Protein AF-A0A7V1EJA6-F1 (afdb_monomer_lite)

Radius of gyration: 24.47 Å; chains: 1; bounding box: 42×79×67 Å

pLDDT: mean 79.22, std 17.96, range [33.88, 98.5]

Sequence (230 aa):
LHFAYYRTGNWWGSPAYPDEPYPYDGRQWLDDVWEPQAAEINTLGPVLQNGRVDNAVSDNAYDVRASVYQDPDTGKYYLLTLNETTGSEMPTFTMDLEDPPGEKFISATPLFEGARPAIPIITTQFSDTFSQYEVHVYELMTMLLGDANGDGVVSADDYGSVQGNFGGVGVPGLPGDANGTGQVSADDYASVQANFGNTRGMGMGSVPVPEPTTIGLLGMSLVAIFRKRK

Foldseek 3Di:
DWQAFDDDDDPDTFGHDPLDDDPDDDDDGDPDIPDDDPVRCVVCVQFSVVPFDPPQKDFPDPFKDKTWTARPVPRWIKIKMWGRDPDFDFDKGKIFGDADVQKGFFWWAWPPPPDDDTFGQAPRMGIDTDGHGDMIMTTTDMDGQCPLQRPFALEPCLVVQLVVQAQAAAGFPHRQNNVRNRHSYPVSVVRSVVQHGGGHPDDPDDDPDPPPCVVVVVVVVVVVVVVVVD

Structure (mmCIF, N/CA/C/O backbone):
data_AF-A0A7V1EJA6-F1
#
_entry.id   AF-A0A7V1EJA6-F1
#
loop_
_atom_site.group_PDB
_atom_site.id
_atom_site.type_symbol
_atom_site.label_atom_id
_atom_site.label_alt_id
_atom_site.label_comp_id
_atom_site.label_asym_id
_atom_site.label_entity_id
_atom_site.label_seq_id
_atom_site.pdbx_PDB_ins_code
_atom_site.Cartn_x
_atom_site.Cartn_y
_atom_site.Cartn_z
_atom_site.occupancy
_atom_site.B_iso_or_equiv
_atom_site.auth_seq_id
_atom_site.auth_comp_id
_atom_site.auth_asym_id
_atom_site.auth_atom_id
_atom_site.pdbx_PDB_model_num
ATOM 1 N N . LEU A 1 1 ? -19.688 -7.503 15.110 1.00 44.66 1 LEU A N 1
ATOM 2 C CA . LEU A 1 1 ? -18.435 -6.755 15.307 1.00 44.66 1 LEU A CA 1
ATOM 3 C C . LEU A 1 1 ? -18.866 -5.379 15.782 1.00 44.66 1 LEU A C 1
ATOM 5 O O . LEU A 1 1 ? -19.438 -4.651 14.990 1.00 44.66 1 LEU A O 1
ATOM 9 N N . HIS A 1 2 ? -18.786 -5.124 17.086 1.00 40.09 2 HIS A N 1
ATOM 10 C CA . HIS A 1 2 ? -19.026 -3.795 17.652 1.00 40.09 2 HIS A CA 1
ATOM 11 C C . HIS A 1 2 ? -17.672 -3.334 18.153 1.00 40.09 2 HIS A C 1
ATOM 13 O O . HIS A 1 2 ? -17.033 -4.061 18.916 1.00 40.09 2 HIS A O 1
ATOM 19 N N . PHE A 1 3 ? -17.222 -2.181 17.690 1.00 51.62 3 PHE A N 1
ATOM 20 C CA . PHE A 1 3 ? -15.900 -1.668 17.996 1.00 51.62 3 PHE A CA 1
ATOM 21 C C . PHE A 1 3 ? -16.097 -0.582 19.041 1.00 51.62 3 PHE A C 1
ATOM 23 O O . PHE A 1 3 ? -16.233 0.606 18.770 1.00 51.62 3 PHE A O 1
ATOM 30 N N . ALA A 1 4 ? -16.316 -1.071 20.257 1.00 41.12 4 ALA A N 1
ATOM 31 C CA . ALA A 1 4 ? -16.790 -0.291 21.381 1.00 41.12 4 ALA A CA 1
ATOM 32 C C . ALA A 1 4 ? -15.654 -0.021 22.356 1.00 41.12 4 ALA A C 1
ATOM 34 O O . ALA A 1 4 ? -14.928 -0.933 22.749 1.00 41.12 4 ALA A O 1
ATOM 35 N N . TYR A 1 5 ? -15.581 1.225 22.813 1.00 45.03 5 TYR A N 1
ATOM 36 C CA . TYR A 1 5 ? -14.869 1.599 24.021 1.00 45.03 5 TYR A CA 1
ATOM 37 C C . TYR A 1 5 ? -15.256 0.669 25.177 1.00 45.03 5 TYR A C 1
ATOM 39 O O . TYR A 1 5 ? -16.442 0.461 25.453 1.00 45.03 5 TYR A O 1
ATOM 47 N N . TYR A 1 6 ? -14.257 0.161 25.897 1.00 45.09 6 TYR A N 1
ATOM 48 C CA . TYR A 1 6 ? -14.478 -0.609 27.107 1.00 45.09 6 TYR A CA 1
ATOM 49 C C . TYR A 1 6 ? -13.825 0.003 28.323 1.00 45.09 6 TYR A C 1
ATOM 51 O O . TYR A 1 6 ? -12.621 0.218 28.381 1.00 45.09 6 TYR A O 1
ATOM 59 N N . ARG A 1 7 ? -14.630 0.177 29.371 1.00 44.16 7 ARG A N 1
ATOM 60 C CA . ARG A 1 7 ? -14.130 0.433 30.715 1.00 44.16 7 ARG A CA 1
ATOM 61 C C . ARG A 1 7 ? -14.247 -0.834 31.547 1.00 44.16 7 ARG A C 1
ATOM 63 O O . ARG A 1 7 ? -15.331 -1.122 32.045 1.00 44.16 7 ARG A O 1
ATOM 70 N N . THR A 1 8 ? -13.138 -1.518 31.826 1.00 43.22 8 THR A N 1
ATOM 71 C CA . THR A 1 8 ? -13.083 -2.397 33.004 1.00 43.22 8 THR A CA 1
ATOM 72 C C . THR A 1 8 ? -11.727 -2.355 33.701 1.00 43.22 8 THR A C 1
ATOM 74 O O . THR A 1 8 ? -10.721 -2.770 33.141 1.00 43.22 8 THR A O 1
ATOM 77 N N . GLY A 1 9 ? -11.736 -1.960 34.978 1.00 41.38 9 GLY A N 1
ATOM 78 C CA . GLY A 1 9 ? -10.880 -2.593 35.986 1.00 41.38 9 GLY A CA 1
ATOM 79 C C . GLY A 1 9 ? -9.872 -1.712 36.714 1.00 41.38 9 GLY A C 1
ATOM 80 O O . GLY A 1 9 ? -9.841 -1.722 37.942 1.00 41.38 9 GLY A O 1
ATOM 81 N N . ASN A 1 10 ? -9.049 -0.949 36.012 1.00 41.69 10 ASN A N 1
ATOM 82 C CA . ASN A 1 10 ? -7.970 -0.171 36.618 1.00 41.69 10 ASN A CA 1
ATOM 83 C C . ASN A 1 10 ? -7.739 1.116 35.822 1.00 41.69 10 ASN A C 1
ATOM 85 O O . ASN A 1 10 ? -8.125 1.221 34.669 1.00 41.69 10 ASN A O 1
ATOM 89 N N . TRP A 1 11 ? -7.284 2.150 36.528 1.00 45.91 11 TRP A N 1
ATOM 90 C CA . TRP A 1 11 ? -7.338 3.552 36.117 1.00 45.91 11 TRP A CA 1
ATOM 91 C C . TRP A 1 11 ? -6.879 3.797 34.667 1.00 45.91 11 TRP A C 1
ATOM 93 O O . TRP A 1 11 ? -5.836 3.284 34.282 1.00 45.91 11 TRP A O 1
ATOM 103 N N . TRP A 1 12 ? -7.626 4.669 33.970 1.00 51.34 12 TRP A N 1
ATOM 104 C CA . TRP A 1 12 ? -7.467 5.165 32.586 1.00 51.34 12 TRP A CA 1
ATOM 105 C C . TRP A 1 12 ? -8.147 4.292 31.509 1.00 51.34 12 TRP A C 1
ATOM 107 O O . TRP A 1 12 ? -7.764 3.160 31.264 1.00 51.34 12 TRP A O 1
ATOM 117 N N . GLY A 1 13 ? -9.247 4.804 30.938 1.00 53.56 13 GLY A N 1
ATOM 118 C CA . GLY A 1 13 ? -10.095 4.096 29.976 1.00 53.56 13 GLY A CA 1
ATOM 119 C C . GLY A 1 13 ? -9.599 4.251 28.542 1.00 53.56 13 GLY A C 1
ATOM 120 O O . GLY A 1 13 ? -9.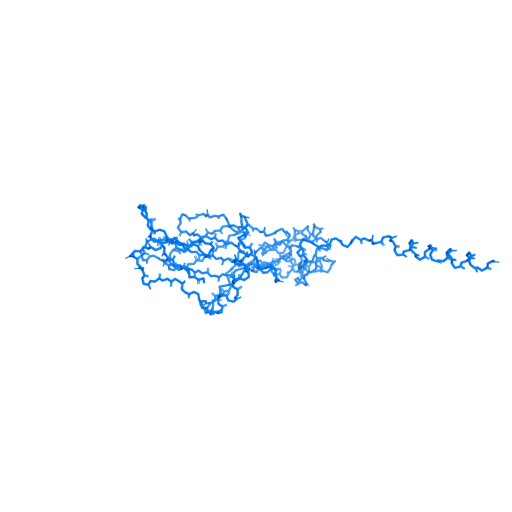792 5.304 27.942 1.00 53.56 13 GLY A O 1
ATOM 121 N N . SER A 1 14 ? -8.986 3.196 28.020 1.00 55.22 14 SER A N 1
ATOM 122 C CA . SER A 1 14 ? -8.552 3.113 26.627 1.00 55.22 14 SER A CA 1
ATOM 123 C C . SER A 1 14 ? -9.665 2.527 25.742 1.00 55.22 14 SER A C 1
ATOM 125 O O . SER A 1 14 ? -10.426 1.673 26.210 1.00 55.22 14 SER A O 1
ATOM 127 N N . PRO A 1 15 ? -9.774 2.955 24.473 1.00 58.19 15 PRO A N 1
ATOM 128 C CA . PRO A 1 15 ? -10.563 2.276 23.441 1.00 58.19 15 PRO A CA 1
ATOM 129 C C . PRO A 1 15 ? -10.238 0.767 23.301 1.00 58.19 15 PRO A C 1
ATOM 131 O O . PRO A 1 15 ? -9.331 0.258 23.958 1.00 58.19 15 PRO A O 1
ATOM 134 N N . ALA A 1 16 ? -10.930 0.025 22.434 1.00 56.84 16 ALA A N 1
ATOM 135 C CA . ALA A 1 16 ? -10.601 -1.374 22.113 1.00 56.84 16 ALA A CA 1
ATOM 136 C C . ALA A 1 16 ? -10.438 -1.564 20.597 1.00 56.84 16 ALA A C 1
ATOM 138 O O . ALA A 1 16 ? -11.080 -0.854 19.820 1.00 56.84 16 ALA A O 1
ATOM 139 N N . TYR A 1 17 ? -9.597 -2.514 20.179 1.00 60.44 17 TYR A N 1
ATOM 140 C CA . TYR A 1 17 ? -9.427 -2.854 18.764 1.00 60.44 17 TYR A CA 1
ATOM 141 C C . TYR A 1 17 ? -10.556 -3.737 18.221 1.00 60.44 17 TYR A C 1
ATOM 143 O O . TYR A 1 17 ? -11.208 -4.470 18.970 1.00 60.44 17 TYR A O 1
ATOM 151 N N . PRO A 1 18 ? -10.724 -3.755 16.887 1.00 57.34 18 PRO A N 1
ATOM 152 C CA . PRO A 1 18 ? -11.623 -4.671 16.211 1.00 57.34 18 PRO A CA 1
ATOM 153 C C . PRO A 1 18 ? -11.496 -6.167 16.481 1.00 57.34 18 PRO A C 1
ATOM 155 O O . PRO A 1 18 ? -12.497 -6.885 16.491 1.00 57.34 18 PRO A O 1
ATOM 158 N N . ASP A 1 19 ? -10.285 -6.643 16.703 1.00 58.97 19 ASP A N 1
ATOM 159 C CA . ASP A 1 19 ? -9.975 -8.045 16.947 1.00 58.97 19 ASP A CA 1
ATOM 160 C C . ASP A 1 19 ? -9.885 -8.393 18.448 1.00 58.97 19 ASP A C 1
ATOM 162 O O . ASP A 1 19 ? -9.673 -9.556 18.800 1.00 58.97 19 ASP A O 1
ATOM 166 N N . GLU A 1 20 ? -10.097 -7.426 19.351 1.00 61.44 20 GLU A N 1
ATOM 167 C CA . GLU A 1 20 ? -10.051 -7.646 20.799 1.00 61.44 20 GLU A CA 1
ATOM 168 C C . GLU A 1 20 ? -11.365 -8.249 21.347 1.00 61.44 20 GLU A C 1
ATOM 170 O O . GLU A 1 20 ? -12.471 -7.834 20.986 1.00 61.44 20 GLU A O 1
ATOM 175 N N . PRO A 1 21 ? -11.285 -9.241 22.254 1.00 52.72 21 PRO A N 1
ATOM 176 C CA . PRO A 1 21 ? -12.466 -9.865 22.838 1.00 52.72 21 PRO A CA 1
ATOM 177 C C . PRO A 1 21 ? -13.232 -8.914 23.772 1.00 52.72 21 PRO A C 1
ATOM 179 O O . PRO A 1 21 ? -12.652 -8.209 24.592 1.00 52.72 21 PRO A O 1
ATOM 182 N N . TYR A 1 22 ? -14.564 -8.982 23.704 1.00 52.19 22 TYR A N 1
ATOM 183 C CA . TYR A 1 22 ? -15.522 -8.252 24.550 1.00 52.19 22 TYR A CA 1
ATOM 184 C C . TYR A 1 22 ? -15.370 -8.685 26.035 1.00 52.19 22 TYR A C 1
ATOM 186 O O . TYR A 1 22 ? -15.636 -9.856 26.329 1.00 52.19 22 TYR A O 1
ATOM 194 N N . PRO A 1 23 ? -14.952 -7.832 26.997 1.00 46.16 23 PRO A N 1
ATOM 195 C CA . PRO A 1 23 ? -14.952 -8.215 28.407 1.00 46.16 23 PRO A CA 1
ATOM 196 C C . PRO A 1 23 ? -16.385 -8.374 28.942 1.00 46.16 23 PRO A C 1
ATOM 198 O O . PRO A 1 23 ? -17.263 -7.552 28.718 1.00 46.16 23 PRO A O 1
ATOM 201 N N . TYR A 1 24 ? -16.624 -9.466 29.666 1.00 45.56 24 TYR A N 1
ATOM 202 C CA . TYR A 1 24 ? -17.934 -9.836 30.207 1.00 45.56 24 TYR A CA 1
ATOM 203 C C . TYR A 1 24 ? -18.593 -8.732 31.074 1.00 45.56 24 TYR A C 1
ATOM 205 O O . TYR A 1 24 ? -17.970 -8.207 31.995 1.00 45.56 24 TYR A O 1
ATOM 213 N N . ASP A 1 25 ? -19.872 -8.454 30.781 1.00 46.03 25 ASP A N 1
ATOM 214 C CA . ASP A 1 25 ? -20.927 -7.752 31.542 1.00 46.03 25 ASP A CA 1
ATOM 215 C C . ASP A 1 25 ? -20.507 -6.788 32.681 1.00 46.03 25 ASP A C 1
ATOM 217 O O . ASP A 1 25 ? -20.326 -7.179 33.838 1.00 46.03 25 ASP A O 1
ATOM 221 N N . GLY A 1 26 ? -20.508 -5.476 32.393 1.00 46.94 26 GLY A N 1
ATOM 222 C CA . GLY A 1 26 ? -20.363 -4.391 33.375 1.00 46.94 26 GLY A CA 1
ATOM 223 C C . GLY A 1 26 ? -21.364 -3.239 33.170 1.00 46.94 26 GLY A C 1
ATOM 224 O O . GLY A 1 26 ? -21.775 -2.938 32.059 1.00 46.94 26 GLY A O 1
ATOM 225 N N . ARG A 1 27 ? -21.783 -2.572 34.259 1.00 40.78 27 ARG A N 1
ATOM 226 C CA . ARG A 1 27 ? -22.895 -1.584 34.303 1.00 40.78 27 ARG A CA 1
ATOM 227 C C . ARG A 1 27 ? -22.575 -0.152 33.816 1.00 40.78 27 ARG A C 1
ATOM 229 O O . ARG A 1 27 ? -23.258 0.780 34.237 1.00 40.78 27 ARG A O 1
ATOM 236 N N . GLN A 1 28 ? -21.565 0.076 32.984 1.00 47.31 28 GLN A N 1
ATOM 237 C CA . GLN A 1 28 ? -21.254 1.429 32.487 1.00 47.31 28 GLN A CA 1
ATOM 238 C C . GLN A 1 28 ? -21.057 1.415 30.975 1.00 47.31 28 GLN A C 1
ATOM 240 O O . GLN A 1 28 ? -19.938 1.337 30.482 1.00 47.31 28 GLN A O 1
ATOM 245 N N . TRP A 1 29 ? -22.185 1.467 30.275 1.00 46.28 29 TRP A N 1
ATOM 246 C CA . TRP A 1 29 ? -22.274 1.681 28.836 1.00 46.28 29 TRP A CA 1
ATOM 247 C C . TRP A 1 29 ? -21.938 3.145 28.528 1.00 46.28 29 TRP A C 1
ATOM 249 O O . TRP A 1 29 ? -22.380 4.035 29.258 1.00 46.28 29 TRP A O 1
ATOM 259 N N . LEU A 1 30 ? -21.139 3.386 27.491 1.00 48.09 30 LEU A N 1
ATOM 260 C CA . LEU A 1 30 ? -20.983 4.705 26.878 1.00 48.09 30 LEU A CA 1
ATOM 261 C C . LEU A 1 30 ? -21.813 4.745 25.596 1.00 48.09 30 LEU A C 1
ATOM 263 O O . LEU A 1 30 ? -21.990 3.712 24.953 1.00 48.09 30 LEU A O 1
ATOM 267 N N . ASP A 1 31 ? -22.319 5.930 25.265 1.00 46.44 31 ASP A N 1
ATOM 268 C CA . ASP A 1 31 ? -23.275 6.131 24.172 1.00 46.44 31 ASP A CA 1
ATOM 269 C C . ASP A 1 31 ? -22.628 6.164 22.772 1.00 46.44 31 ASP A C 1
ATOM 271 O O . ASP A 1 31 ? -23.348 6.010 21.793 1.00 46.44 31 ASP A O 1
ATOM 275 N N . ASP A 1 32 ? -21.299 6.300 22.660 1.00 50.19 32 ASP A N 1
ATOM 276 C CA . ASP A 1 32 ? -20.589 6.327 21.371 1.00 50.19 32 ASP A CA 1
ATOM 277 C C . ASP A 1 32 ? -19.683 5.101 21.209 1.00 50.19 32 ASP A C 1
ATOM 279 O O . ASP A 1 32 ? -18.524 5.058 21.631 1.00 50.19 32 ASP A O 1
ATOM 283 N N . VAL A 1 33 ? -20.262 4.071 20.601 1.00 52.97 33 VAL A N 1
ATOM 284 C CA . VAL A 1 33 ? -19.573 2.904 20.051 1.00 52.97 33 VAL A CA 1
ATOM 285 C C . VAL A 1 33 ? -19.396 3.151 18.558 1.00 52.97 33 VAL A C 1
ATOM 287 O O . VAL A 1 33 ? -20.358 3.541 17.897 1.00 52.97 33 VAL A O 1
ATOM 290 N N . TRP A 1 34 ? -18.207 2.892 17.999 1.00 62.06 34 TRP A N 1
ATOM 291 C CA . TRP A 1 34 ? -18.108 2.792 16.545 1.00 62.06 34 TRP A CA 1
ATOM 292 C C . TRP A 1 34 ? -18.851 1.520 16.119 1.00 62.06 34 TRP A C 1
ATOM 294 O O . TRP A 1 34 ? -18.408 0.386 16.338 1.00 62.06 34 TRP A O 1
ATOM 304 N N . GLU A 1 35 ? -20.055 1.718 15.590 1.00 64.50 35 GLU A N 1
ATOM 305 C CA . GLU A 1 35 ? -20.888 0.665 15.029 1.00 64.50 35 GLU A CA 1
ATOM 306 C C . GLU A 1 35 ? -20.639 0.608 13.523 1.00 64.50 35 GLU A C 1
ATOM 308 O O . GLU A 1 35 ? -21.175 1.441 12.785 1.00 64.50 35 GLU A O 1
ATOM 313 N N . PRO A 1 36 ? -19.823 -0.351 13.050 1.00 67.31 36 PRO A N 1
ATOM 314 C CA . PRO A 1 36 ? -19.506 -0.427 11.643 1.00 67.31 36 PRO A CA 1
ATOM 315 C C . PRO A 1 36 ? -20.784 -0.702 10.848 1.00 67.31 36 PRO A C 1
ATOM 317 O O . PRO A 1 36 ? -21.594 -1.574 11.188 1.00 67.31 36 PRO A O 1
ATOM 320 N N . GLN A 1 37 ? -20.964 0.021 9.753 1.00 76.62 37 GLN A N 1
ATOM 321 C CA . GLN A 1 37 ? -22.039 -0.210 8.809 1.00 76.62 37 GLN A CA 1
ATOM 322 C C . GLN A 1 37 ? -21.928 -1.618 8.219 1.00 76.62 37 GLN A C 1
ATOM 324 O O . GLN A 1 37 ? -20.852 -2.210 8.120 1.00 76.62 37 GLN A O 1
ATOM 329 N N . ALA A 1 38 ? -23.045 -2.156 7.729 1.00 74.50 38 ALA A N 1
ATOM 330 C CA . ALA A 1 38 ? -23.050 -3.474 7.092 1.00 74.50 38 ALA A CA 1
ATOM 331 C C . ALA A 1 38 ? -22.034 -3.581 5.935 1.00 74.50 38 ALA A C 1
ATOM 333 O O . ALA A 1 38 ? -21.447 -4.639 5.732 1.00 74.50 38 ALA A O 1
ATOM 334 N N . ALA A 1 39 ? -21.801 -2.488 5.198 1.00 77.62 39 ALA A N 1
ATOM 335 C CA . ALA A 1 39 ? -20.788 -2.435 4.147 1.00 77.62 39 ALA A CA 1
ATOM 336 C C . A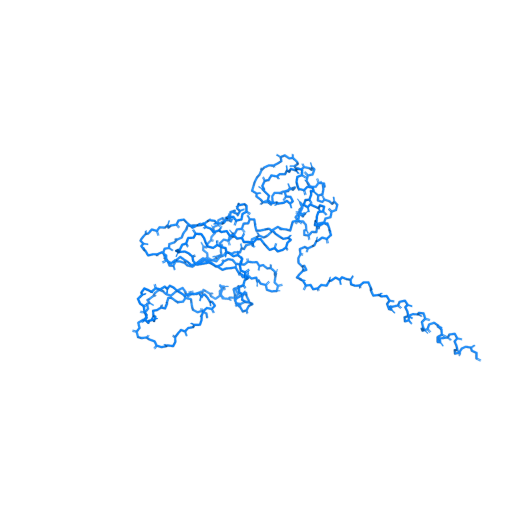LA A 1 39 ? -19.359 -2.588 4.698 1.00 77.62 39 ALA A C 1
ATOM 338 O O . ALA A 1 39 ? -18.566 -3.322 4.119 1.00 77.62 39 ALA A O 1
ATOM 339 N N . GLU A 1 40 ? -19.055 -1.963 5.835 1.00 80.75 40 GLU A N 1
ATOM 340 C CA . GLU A 1 40 ? -17.753 -2.052 6.506 1.00 80.75 40 GLU A CA 1
ATOM 341 C C . GLU A 1 40 ? -17.498 -3.467 7.012 1.00 80.75 40 GLU A C 1
ATOM 343 O O . GLU A 1 40 ? -16.434 -4.029 6.769 1.00 80.75 40 GLU A O 1
ATOM 348 N N . ILE A 1 41 ? -18.507 -4.087 7.632 1.00 78.19 41 ILE A N 1
ATOM 349 C CA . ILE A 1 41 ? -18.430 -5.480 8.089 1.00 78.19 41 ILE A CA 1
ATOM 350 C C . ILE A 1 41 ? -18.196 -6.431 6.913 1.00 78.19 41 ILE A C 1
ATOM 352 O O . ILE A 1 41 ? -17.410 -7.365 7.035 1.00 78.19 41 ILE A O 1
ATOM 356 N N . ASN A 1 42 ? -18.872 -6.217 5.783 1.00 82.12 42 ASN A N 1
ATOM 357 C CA . ASN A 1 42 ? -18.708 -7.078 4.614 1.00 82.12 42 ASN A CA 1
ATOM 358 C C . ASN A 1 42 ? -17.308 -6.954 4.000 1.00 82.12 42 ASN A C 1
ATOM 360 O O . ASN A 1 42 ? -16.749 -7.965 3.589 1.00 82.12 42 ASN A O 1
ATOM 364 N N . THR A 1 43 ? -16.745 -5.743 3.962 1.00 83.62 43 THR A N 1
ATOM 365 C CA . THR A 1 43 ? -15.387 -5.504 3.453 1.00 83.62 43 THR A CA 1
ATOM 366 C C . THR A 1 43 ? -14.317 -6.016 4.417 1.00 83.62 43 THR A C 1
ATOM 368 O O . THR A 1 43 ? -13.378 -6.677 3.996 1.00 83.62 43 THR A O 1
ATOM 371 N N . LEU A 1 44 ? -14.446 -5.736 5.716 1.00 85.38 44 LEU A N 1
ATOM 372 C CA . LEU A 1 44 ? -13.409 -6.043 6.707 1.00 85.38 44 LEU A CA 1
ATOM 373 C C . LEU A 1 44 ? -13.550 -7.430 7.341 1.00 85.38 44 LEU A C 1
ATOM 375 O O . LEU A 1 44 ? -12.610 -7.942 7.941 1.00 85.38 44 LEU A O 1
ATOM 379 N N . GLY A 1 45 ? -14.716 -8.060 7.239 1.00 82.56 45 GLY A N 1
ATOM 380 C CA . GLY A 1 45 ? -14.998 -9.348 7.869 1.00 82.56 45 GLY A CA 1
ATOM 381 C C . GLY A 1 45 ? -13.974 -10.441 7.541 1.00 82.56 45 GLY A C 1
ATOM 382 O O . GLY A 1 45 ? -13.477 -11.064 8.483 1.00 82.56 45 GLY A O 1
ATOM 383 N N . PRO A 1 46 ? -13.628 -10.673 6.259 1.00 82.81 46 PRO A N 1
ATOM 384 C CA . PRO A 1 46 ? -12.607 -11.651 5.884 1.00 82.81 46 PRO A CA 1
ATOM 385 C C . PRO A 1 46 ? -11.228 -11.318 6.463 1.00 82.81 46 PRO A C 1
ATOM 387 O O . PRO A 1 46 ? -10.558 -12.191 7.014 1.00 82.81 46 PRO A O 1
ATOM 390 N N . VAL A 1 47 ? -10.822 -10.046 6.408 1.00 84.44 47 VAL A N 1
ATOM 391 C CA . VAL A 1 47 ? -9.467 -9.637 6.810 1.00 84.44 47 VAL A CA 1
ATOM 392 C C . VAL A 1 47 ? -9.281 -9.686 8.326 1.00 84.44 47 VAL A C 1
ATOM 394 O O . VAL A 1 47 ? -8.243 -10.128 8.808 1.00 84.44 47 VAL A O 1
ATOM 397 N N . LEU A 1 48 ? -10.317 -9.334 9.095 1.00 83.81 48 LEU A N 1
ATOM 398 C CA . LEU A 1 48 ? -10.297 -9.436 10.557 1.00 83.81 48 LEU A CA 1
ATOM 399 C C . LEU A 1 48 ? -10.224 -10.893 11.033 1.00 83.81 48 LEU A C 1
ATOM 401 O O . LEU A 1 48 ? -9.614 -11.171 12.061 1.00 83.81 48 LEU A O 1
ATOM 405 N N . GLN A 1 49 ? -10.818 -11.834 10.292 1.00 83.00 49 GLN A N 1
ATOM 406 C CA . GLN A 1 49 ? -10.712 -13.266 10.601 1.00 83.00 49 GLN A CA 1
ATOM 407 C C . GLN A 1 49 ? -9.319 -13.831 10.307 1.00 83.00 49 GLN A C 1
ATOM 409 O O . GLN A 1 49 ? -8.893 -14.766 10.984 1.00 83.00 49 GLN A O 1
ATOM 414 N N . ASN A 1 50 ? -8.624 -13.275 9.311 1.00 84.44 50 ASN A N 1
ATOM 415 C CA . ASN A 1 50 ? -7.261 -13.666 8.956 1.00 84.44 50 ASN A CA 1
ATOM 416 C C . ASN A 1 50 ? -6.225 -13.180 9.989 1.00 84.44 50 ASN A C 1
ATOM 418 O O . ASN A 1 50 ? -5.166 -13.785 10.145 1.00 84.44 50 ASN A O 1
ATOM 422 N N . GLY A 1 51 ? -6.562 -12.127 10.738 1.00 85.00 51 GLY A N 1
ATOM 423 C CA . GLY A 1 51 ? -5.691 -11.514 11.733 1.00 85.00 51 GLY A CA 1
ATOM 424 C C . GLY A 1 51 ? -4.777 -10.440 11.142 1.00 85.00 51 GLY A C 1
ATOM 425 O O . GLY A 1 51 ? -4.702 -10.235 9.928 1.00 85.00 51 GLY A O 1
ATOM 426 N N . ARG A 1 52 ? -4.106 -9.709 12.034 1.00 89.62 52 ARG A N 1
ATOM 427 C CA . ARG A 1 52 ? -3.205 -8.610 11.670 1.00 89.62 52 ARG A CA 1
ATOM 428 C C . ARG A 1 52 ? -1.896 -9.115 11.061 1.00 89.62 52 ARG A C 1
ATOM 430 O O . ARG A 1 52 ? -1.391 -10.172 11.436 1.00 89.62 52 ARG A O 1
ATOM 437 N N . VAL A 1 53 ? -1.316 -8.316 10.173 1.00 91.12 53 VAL A N 1
ATOM 438 C CA . VAL A 1 53 ? 0.042 -8.512 9.662 1.00 91.12 53 VAL A CA 1
ATOM 439 C C . VAL A 1 53 ? 1.028 -8.082 10.749 1.00 91.12 53 VAL A C 1
ATOM 441 O O . VAL A 1 53 ? 1.036 -6.928 11.183 1.00 91.12 53 VAL A O 1
ATOM 444 N N . ASP A 1 54 ? 1.845 -9.021 11.219 1.00 88.44 54 ASP A N 1
ATOM 445 C CA . ASP A 1 54 ? 2.784 -8.774 12.313 1.00 88.44 54 ASP A CA 1
ATOM 446 C C . ASP A 1 54 ? 3.836 -7.724 11.938 1.00 88.44 54 ASP A C 1
ATOM 448 O O . ASP A 1 54 ? 4.462 -7.803 10.884 1.00 88.44 54 ASP A O 1
ATOM 452 N N . ASN A 1 55 ? 4.068 -6.768 12.844 1.00 86.38 55 ASN A N 1
ATOM 453 C CA . ASN A 1 55 ? 5.043 -5.677 12.699 1.00 86.38 55 ASN A CA 1
ATOM 454 C C . ASN A 1 55 ? 4.848 -4.793 11.452 1.0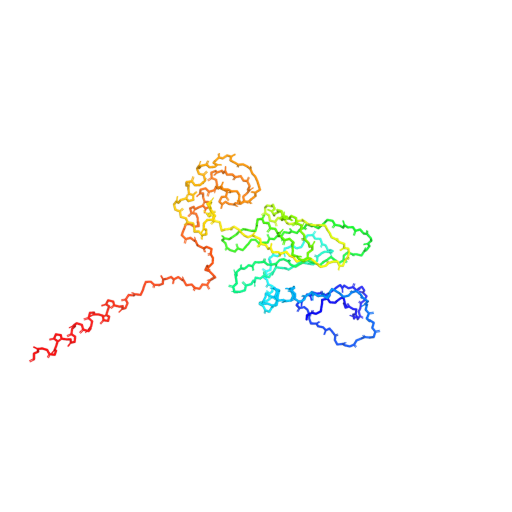0 86.38 55 ASN A C 1
ATOM 456 O O . ASN A 1 55 ? 5.764 -4.072 11.077 1.00 86.38 55 ASN A O 1
ATOM 460 N N . ALA A 1 56 ? 3.665 -4.815 10.833 1.00 89.19 56 ALA A N 1
ATOM 461 C CA . ALA A 1 56 ? 3.372 -4.009 9.647 1.00 89.19 56 ALA A CA 1
ATOM 462 C C . ALA A 1 56 ? 3.230 -2.506 9.933 1.00 89.19 56 ALA A C 1
ATOM 464 O O . ALA A 1 56 ? 3.220 -1.700 9.008 1.00 89.19 56 ALA A O 1
ATOM 465 N N . VAL A 1 57 ? 3.098 -2.129 11.205 1.00 88.56 57 VAL A N 1
ATOM 466 C CA . VAL A 1 57 ? 3.080 -0.734 11.645 1.00 88.56 57 VAL A CA 1
ATOM 467 C C . VAL A 1 57 ? 4.007 -0.595 12.839 1.00 88.56 57 VAL A C 1
ATOM 469 O O . VAL A 1 57 ? 3.867 -1.334 13.818 1.00 88.56 57 VAL A O 1
ATOM 472 N N . SER A 1 58 ? 4.926 0.365 12.784 1.00 82.25 58 SER A N 1
ATOM 473 C CA . SER A 1 58 ? 5.645 0.833 13.965 1.00 82.25 58 SER A CA 1
ATOM 474 C C . SER A 1 58 ? 5.097 2.194 14.370 1.00 82.25 58 SER A C 1
ATOM 476 O O . SER A 1 58 ? 5.200 3.179 13.638 1.00 82.25 58 SER A O 1
ATOM 478 N N . ASP A 1 59 ? 4.462 2.209 15.535 1.00 68.38 59 ASP A N 1
ATOM 479 C CA . ASP A 1 59 ? 3.820 3.381 16.106 1.00 68.38 59 ASP A CA 1
ATOM 480 C C . ASP A 1 59 ? 4.867 4.383 16.623 1.00 68.38 59 ASP A C 1
ATOM 482 O O . ASP A 1 59 ? 5.714 4.043 17.453 1.00 68.38 59 ASP A O 1
ATOM 486 N N . ASN A 1 60 ? 4.807 5.618 16.120 1.00 55.53 60 ASN A N 1
ATOM 487 C CA . ASN A 1 60 ? 5.641 6.735 16.564 1.00 55.53 60 ASN A CA 1
ATOM 488 C C . ASN A 1 60 ? 4.852 7.794 17.373 1.00 55.53 60 ASN A C 1
ATOM 490 O O . ASN A 1 60 ? 5.384 8.878 17.623 1.00 55.53 60 ASN A O 1
ATOM 494 N N . ALA A 1 61 ? 3.637 7.502 17.861 1.00 57.09 61 ALA A N 1
ATOM 495 C CA . ALA A 1 61 ? 2.912 8.368 18.793 1.00 57.09 61 ALA A CA 1
ATOM 496 C C . ALA A 1 61 ? 2.044 7.560 19.776 1.00 57.09 61 ALA A C 1
ATOM 498 O O . ALA A 1 61 ? 1.123 6.880 19.360 1.00 57.09 61 ALA A O 1
ATOM 499 N N . TYR A 1 62 ? 2.252 7.742 21.089 1.00 64.25 62 TYR A N 1
ATOM 500 C CA . TYR A 1 62 ? 1.518 7.093 22.202 1.00 64.25 62 TYR A CA 1
ATOM 501 C C . TYR A 1 62 ? -0.027 7.143 22.142 1.00 64.25 62 TYR A C 1
ATOM 503 O O . TYR A 1 62 ? -0.685 6.556 23.000 1.00 64.25 62 TYR A O 1
ATOM 511 N N . ASP A 1 63 ? -0.586 7.863 21.173 1.00 75.19 63 ASP A N 1
ATOM 512 C CA . ASP A 1 63 ? -1.968 8.304 21.112 1.00 75.19 63 ASP A CA 1
ATOM 513 C C . ASP A 1 63 ? -2.730 7.762 19.884 1.00 75.19 63 ASP A C 1
ATOM 515 O O . ASP A 1 63 ? -3.925 8.035 19.757 1.00 75.19 63 ASP A O 1
ATOM 519 N N . VAL A 1 64 ? -2.092 6.994 18.982 1.00 80.69 64 VAL A N 1
ATOM 520 C CA . VAL A 1 64 ? -2.793 6.252 17.917 1.00 80.69 64 VAL A CA 1
ATOM 521 C C . VAL A 1 64 ? -2.404 4.792 17.888 1.00 80.69 64 VAL A C 1
ATOM 523 O O . VAL A 1 64 ? -1.249 4.409 17.762 1.00 80.69 64 VAL A O 1
ATOM 526 N N . ARG A 1 65 ? -3.437 3.963 17.888 1.00 83.69 65 ARG A N 1
ATOM 527 C CA . ARG A 1 65 ? -3.330 2.529 17.706 1.00 83.69 65 ARG A CA 1
ATOM 528 C C . ARG A 1 65 ? -3.625 2.176 16.256 1.00 83.69 65 ARG A C 1
ATOM 530 O O . ARG A 1 65 ? -4.675 2.533 15.730 1.00 83.69 65 ARG A O 1
ATOM 537 N N . ALA A 1 66 ? -2.693 1.494 15.600 1.00 88.81 66 ALA A N 1
ATOM 538 C CA . ALA A 1 66 ? -2.792 1.139 14.192 1.00 88.81 66 ALA A CA 1
ATOM 539 C C . ALA A 1 66 ? -2.500 -0.346 13.955 1.00 88.81 66 ALA A C 1
ATOM 541 O O . ALA A 1 66 ? -1.705 -0.976 14.655 1.00 88.81 66 ALA A O 1
ATOM 542 N N . SER A 1 67 ? -3.167 -0.932 12.965 1.00 90.69 67 SER A N 1
ATOM 543 C CA . SER A 1 67 ? -2.960 -2.321 12.553 1.00 90.69 67 SER A CA 1
ATOM 544 C C . SER A 1 67 ? -3.236 -2.485 11.068 1.00 90.69 67 SER A C 1
ATOM 546 O O . SER A 1 67 ? -4.212 -1.944 10.550 1.00 90.69 67 SER A O 1
ATOM 548 N N . VAL A 1 68 ? -2.390 -3.259 10.392 1.00 93.50 68 VAL A N 1
ATOM 549 C CA . VAL A 1 68 ? -2.588 -3.629 8.988 1.00 93.50 68 VAL A CA 1
ATOM 550 C C . VAL A 1 68 ? -3.128 -5.048 8.916 1.00 93.50 68 VAL A C 1
ATOM 552 O O . VAL A 1 68 ? -2.685 -5.933 9.644 1.00 93.50 68 VAL A O 1
ATOM 555 N N . TYR A 1 69 ? -4.074 -5.261 8.015 1.00 93.00 69 TYR A N 1
ATOM 556 C CA . TYR A 1 69 ? -4.691 -6.544 7.715 1.00 93.00 69 TYR A CA 1
ATOM 557 C C . TYR A 1 69 ? -4.522 -6.847 6.233 1.00 93.00 69 TYR A C 1
ATOM 559 O O . TYR A 1 69 ? -4.477 -5.928 5.417 1.00 93.00 69 TYR A O 1
ATOM 567 N N . GLN A 1 70 ? -4.466 -8.129 5.883 1.00 92.50 70 GLN A N 1
ATOM 568 C CA . GLN A 1 70 ? -4.467 -8.569 4.493 1.00 92.50 70 GLN A CA 1
ATOM 569 C C . GLN A 1 70 ? -5.701 -9.423 4.218 1.00 92.50 70 GLN A C 1
ATOM 571 O O . GLN A 1 70 ? -5.994 -10.364 4.962 1.00 92.50 70 GLN A O 1
ATOM 576 N N . ASP A 1 71 ? -6.392 -9.105 3.129 1.00 89.38 71 ASP A N 1
ATOM 577 C CA . ASP A 1 71 ? -7.441 -9.940 2.570 1.00 89.38 71 ASP A CA 1
ATOM 578 C C . ASP A 1 71 ? -6.825 -11.181 1.915 1.00 89.38 71 ASP A C 1
ATOM 580 O O . ASP A 1 71 ? -6.074 -11.043 0.943 1.00 89.38 71 ASP A O 1
ATOM 584 N N . PRO A 1 72 ? -7.110 -12.391 2.425 1.00 85.25 72 PRO A N 1
ATOM 585 C CA . PRO A 1 72 ? -6.550 -13.616 1.868 1.00 85.25 72 PRO A CA 1
ATOM 586 C C . PRO A 1 72 ? -7.102 -13.948 0.473 1.00 85.25 72 PRO A C 1
ATOM 588 O O . PRO A 1 72 ? -6.439 -14.665 -0.276 1.00 85.25 72 PRO A O 1
ATOM 591 N N . ASP A 1 73 ? -8.283 -13.440 0.113 1.00 85.62 73 ASP A N 1
ATOM 592 C CA . ASP A 1 73 ? -8.945 -13.730 -1.157 1.00 85.62 73 ASP A CA 1
ATOM 593 C C . ASP A 1 73 ? -8.482 -12.772 -2.258 1.00 85.62 73 ASP A C 1
ATOM 595 O O . ASP A 1 73 ? -8.268 -13.184 -3.401 1.00 85.62 73 ASP A O 1
ATOM 599 N N . THR A 1 74 ? -8.321 -11.487 -1.929 1.00 86.38 74 THR A N 1
ATOM 600 C CA . THR A 1 74 ? -7.960 -10.460 -2.921 1.00 86.38 74 THR A CA 1
ATOM 601 C C . THR A 1 74 ? -6.503 -10.011 -2.853 1.00 86.38 74 THR A C 1
ATOM 603 O O . THR A 1 74 ? -6.056 -9.296 -3.748 1.00 86.38 74 THR A O 1
ATOM 606 N N . GLY A 1 75 ? -5.776 -10.353 -1.787 1.00 86.50 75 GLY A N 1
ATOM 607 C CA . GLY A 1 75 ? -4.419 -9.867 -1.519 1.00 86.50 75 GLY A CA 1
ATOM 608 C C . GLY A 1 75 ? -4.342 -8.384 -1.141 1.00 86.50 75 GLY A C 1
ATOM 609 O O . GLY A 1 75 ? -3.243 -7.841 -1.055 1.00 86.50 75 GLY A O 1
ATOM 610 N N . LYS A 1 76 ? -5.485 -7.716 -0.929 1.00 90.38 76 LYS A N 1
ATOM 611 C CA . LYS A 1 76 ? -5.536 -6.287 -0.586 1.00 90.38 76 LYS A CA 1
ATOM 612 C C . LYS A 1 76 ? -5.115 -6.068 0.856 1.00 90.38 76 LYS A C 1
ATOM 614 O O . LYS A 1 76 ? -5.390 -6.903 1.714 1.00 90.38 76 LYS A O 1
ATOM 619 N N . TYR A 1 77 ? -4.518 -4.915 1.122 1.00 93.69 77 TYR A N 1
ATOM 620 C CA . TYR A 1 77 ? -4.140 -4.512 2.467 1.00 93.69 77 TYR A CA 1
ATOM 621 C C . TYR A 1 77 ? -5.079 -3.429 2.986 1.00 93.69 77 TYR A C 1
ATOM 623 O O . TYR A 1 77 ? -5.469 -2.523 2.249 1.00 93.69 77 TYR A O 1
ATOM 631 N N . TYR A 1 78 ? -5.415 -3.516 4.267 1.00 94.62 78 TYR A N 1
ATOM 632 C CA . TYR A 1 78 ? -6.243 -2.539 4.956 1.00 94.62 78 TYR A CA 1
ATOM 633 C C . TYR A 1 78 ? -5.527 -2.038 6.199 1.00 94.62 78 TYR A C 1
ATOM 635 O O . TYR A 1 78 ? -5.084 -2.842 7.015 1.00 94.62 78 TYR A O 1
ATOM 643 N N . LEU A 1 79 ? -5.435 -0.723 6.356 1.00 94.00 79 LEU A N 1
ATOM 644 C CA . LEU A 1 79 ? -4.950 -0.079 7.571 1.00 94.00 79 LEU A CA 1
ATOM 645 C C . LEU A 1 79 ? -6.153 0.346 8.409 1.00 94.00 79 LEU A C 1
ATOM 647 O O . LEU A 1 79 ? -7.013 1.081 7.932 1.00 94.00 79 LEU A O 1
ATOM 651 N N . LEU A 1 80 ? -6.202 -0.105 9.655 1.00 90.88 80 LEU A N 1
ATOM 652 C CA . LEU A 1 80 ? -7.160 0.348 10.658 1.00 90.88 80 LEU A CA 1
ATOM 653 C C . LEU A 1 80 ? -6.419 1.213 11.668 1.00 90.88 80 LEU A C 1
ATOM 655 O O . LEU A 1 80 ? -5.420 0.766 12.235 1.00 90.88 80 LEU A O 1
ATOM 659 N N . THR A 1 81 ? -6.919 2.420 11.913 1.00 88.69 81 THR A N 1
ATOM 660 C CA . THR A 1 81 ? -6.359 3.338 12.912 1.00 88.69 81 THR A CA 1
ATOM 661 C C . THR A 1 81 ? -7.417 3.752 13.918 1.00 88.69 81 THR A C 1
ATOM 663 O O . THR A 1 81 ? -8.568 3.964 13.551 1.00 88.69 81 THR A O 1
ATOM 666 N N . LEU A 1 82 ? -7.008 3.924 15.168 1.00 84.38 82 LEU A N 1
ATOM 667 C CA . LEU A 1 82 ? -7.838 4.345 16.286 1.00 84.38 82 LEU A CA 1
ATOM 668 C C . LEU A 1 82 ? -7.129 5.466 17.044 1.00 84.38 82 LEU A C 1
ATOM 670 O O . LEU A 1 82 ? -6.042 5.254 17.582 1.00 84.38 82 LEU A O 1
ATOM 674 N N . ASN A 1 83 ? -7.754 6.644 17.093 1.00 81.38 83 ASN A N 1
ATOM 675 C CA . ASN A 1 83 ? -7.252 7.783 17.858 1.00 81.38 83 ASN A CA 1
ATOM 676 C C . ASN A 1 83 ? -7.624 7.636 19.336 1.00 81.38 83 ASN A C 1
ATOM 678 O O . ASN A 1 83 ? -8.794 7.698 19.702 1.00 81.38 83 ASN A O 1
ATOM 682 N N . GLU A 1 84 ? -6.628 7.486 20.199 1.00 76.38 84 GLU A N 1
ATOM 683 C CA . GLU A 1 84 ? -6.801 7.350 21.648 1.00 76.38 84 GLU A CA 1
ATOM 684 C C . GLU A 1 84 ? -6.621 8.665 22.411 1.00 76.38 84 GLU A C 1
ATOM 686 O O . GLU A 1 84 ? -6.743 8.695 23.638 1.00 76.38 84 GLU A O 1
ATOM 691 N N . THR A 1 85 ? -6.344 9.757 21.698 1.00 74.50 85 THR A N 1
ATOM 692 C CA . THR A 1 85 ? -6.067 11.066 22.288 1.00 74.50 85 THR A CA 1
ATOM 693 C C . THR A 1 85 ? -7.251 11.537 23.118 1.00 74.50 85 THR A C 1
ATOM 695 O O . THR A 1 85 ? -8.398 11.507 22.674 1.00 74.50 85 THR A O 1
ATOM 698 N N . THR A 1 86 ? -6.975 12.051 24.318 1.00 68.25 86 THR A N 1
ATOM 699 C CA . THR A 1 86 ? -7.985 12.723 25.135 1.00 68.25 86 THR A CA 1
ATOM 700 C C . THR A 1 86 ? -7.962 14.240 24.936 1.00 68.25 86 THR A C 1
ATOM 702 O O . THR A 1 86 ? -6.977 14.868 25.315 1.00 68.25 86 THR A O 1
ATOM 705 N N . GLY A 1 87 ? -9.042 14.854 24.440 1.00 62.25 87 GLY A N 1
ATOM 706 C CA . GLY A 1 87 ? -9.165 16.313 24.308 1.00 62.25 87 GLY A CA 1
ATOM 707 C C . GLY A 1 87 ? -9.709 16.773 22.949 1.00 62.25 87 GLY A C 1
ATOM 708 O O . GLY A 1 87 ? -9.725 16.027 21.984 1.00 62.25 87 GLY A O 1
ATOM 709 N N . SER A 1 88 ? -10.135 18.039 22.862 1.00 53.94 88 SER A N 1
ATOM 710 C CA . SER A 1 88 ? -10.783 18.639 21.674 1.00 53.94 88 SER A CA 1
ATOM 711 C C . SER A 1 88 ? -9.837 18.907 20.483 1.00 53.94 88 SER A C 1
ATOM 713 O O . SER A 1 88 ? -10.155 19.730 19.621 1.00 53.94 88 SER A O 1
ATOM 715 N N . GLU A 1 89 ? -8.657 18.297 20.449 1.00 64.62 89 GLU A N 1
ATOM 716 C CA . GLU A 1 89 ? -7.687 18.523 19.379 1.00 64.62 89 GLU A CA 1
ATOM 717 C C . GLU A 1 89 ? -7.943 17.553 18.216 1.00 64.62 89 GLU A C 1
ATOM 719 O O . GLU A 1 89 ? -8.402 16.431 18.421 1.00 64.62 89 GLU A O 1
ATOM 724 N N . MET A 1 90 ? -7.658 18.009 16.993 1.00 72.25 90 MET A N 1
ATOM 725 C CA . MET A 1 90 ? -7.570 17.184 15.781 1.00 72.25 90 MET A CA 1
ATOM 726 C C . MET A 1 90 ? -6.080 16.928 15.510 1.00 72.25 90 MET A C 1
ATOM 728 O O . MET A 1 90 ? -5.488 17.640 14.692 1.00 72.25 90 MET A O 1
ATOM 732 N N . PRO A 1 91 ? -5.419 16.035 16.263 1.00 77.12 91 PRO A N 1
ATOM 733 C CA . PRO A 1 91 ? -3.998 15.767 16.086 1.00 77.12 91 PRO A CA 1
ATOM 734 C C . PRO A 1 91 ? -3.713 15.157 14.709 1.00 77.12 91 PRO A C 1
ATOM 736 O O . PRO A 1 91 ? -4.476 14.344 14.186 1.00 77.12 91 PRO A O 1
ATOM 739 N N . THR A 1 92 ? -2.583 15.557 14.129 1.00 85.88 92 THR A N 1
ATOM 740 C CA . THR A 1 92 ? -2.002 14.878 12.972 1.00 85.88 92 THR A CA 1
ATOM 741 C C . THR A 1 92 ? -1.150 13.728 13.477 1.00 85.88 92 THR A C 1
ATOM 743 O O . THR A 1 92 ? -0.223 13.938 14.261 1.00 85.88 92 THR A O 1
ATOM 746 N N . PHE A 1 93 ? -1.450 12.528 13.005 1.00 83.06 93 PHE A N 1
ATOM 747 C CA . PHE A 1 93 ? -0.693 11.331 13.322 1.00 83.06 93 PHE A CA 1
ATOM 748 C C . PHE A 1 93 ? 0.262 11.001 12.204 1.00 83.06 93 PHE A C 1
ATOM 750 O O . PHE A 1 93 ? -0.019 11.257 11.034 1.00 83.06 93 PHE A O 1
ATOM 757 N N . THR A 1 94 ? 1.377 10.398 12.585 1.00 89.19 94 THR A N 1
ATOM 758 C CA . THR A 1 94 ? 2.404 9.958 11.662 1.00 89.19 94 THR A CA 1
ATOM 759 C C . THR A 1 94 ? 2.902 8.602 12.128 1.00 89.19 94 THR A C 1
ATOM 761 O O . THR A 1 94 ? 3.343 8.466 13.267 1.00 89.19 94 THR A O 1
ATOM 764 N N . MET A 1 95 ? 2.822 7.606 11.255 1.00 90.12 95 MET A N 1
ATOM 765 C CA . MET A 1 95 ? 3.253 6.239 11.538 1.00 90.12 95 MET A CA 1
ATOM 766 C C . MET A 1 95 ? 4.078 5.698 10.381 1.00 90.12 95 MET A C 1
ATOM 768 O O . MET A 1 95 ? 3.908 6.129 9.239 1.00 90.12 95 MET A O 1
ATOM 772 N N . ASP A 1 96 ? 4.950 4.747 10.688 1.00 92.00 96 ASP A N 1
ATOM 773 C CA . ASP A 1 96 ? 5.720 4.039 9.677 1.00 92.00 96 ASP A CA 1
ATOM 774 C C . ASP A 1 96 ? 5.040 2.702 9.376 1.00 92.00 96 ASP A C 1
ATOM 776 O O . ASP A 1 96 ? 4.715 1.930 10.284 1.00 92.00 96 ASP A O 1
ATOM 780 N N . LEU A 1 97 ? 4.794 2.464 8.092 1.00 93.69 97 LEU A N 1
ATOM 781 C CA . LEU A 1 97 ? 4.264 1.223 7.552 1.00 93.69 97 LEU A CA 1
ATOM 782 C C . LEU A 1 97 ? 5.426 0.408 6.990 1.00 93.69 97 LEU A C 1
ATOM 784 O O . LEU A 1 97 ? 6.208 0.915 6.185 1.00 93.69 97 LEU A O 1
ATOM 788 N N . GLU A 1 98 ? 5.529 -0.846 7.414 1.00 94.00 98 GLU A N 1
ATOM 789 C CA . GLU A 1 98 ? 6.523 -1.772 6.879 1.00 94.00 98 GLU A CA 1
ATOM 790 C C . GLU A 1 98 ? 6.005 -2.365 5.569 1.00 94.00 98 GLU A C 1
ATOM 792 O O . GLU A 1 98 ? 4.909 -2.929 5.519 1.00 94.00 98 GLU A O 1
ATOM 797 N N . ASP A 1 99 ? 6.800 -2.238 4.512 1.00 91.88 99 ASP A N 1
ATOM 798 C CA . ASP A 1 99 ? 6.429 -2.703 3.182 1.00 91.88 99 ASP A CA 1
ATOM 799 C C . ASP A 1 99 ? 6.263 -4.236 3.128 1.00 91.88 99 ASP A C 1
ATOM 801 O O . ASP A 1 99 ? 7.043 -4.981 3.736 1.00 91.88 99 ASP A O 1
ATOM 805 N N . PRO A 1 100 ? 5.278 -4.757 2.369 1.00 89.94 100 PRO A N 1
ATOM 806 C CA . PRO A 1 100 ? 5.154 -6.191 2.176 1.00 89.94 100 PRO A CA 1
ATOM 807 C C . PRO A 1 100 ? 6.324 -6.743 1.345 1.00 89.94 100 PRO A C 1
ATOM 809 O O . PRO A 1 100 ? 6.896 -6.039 0.514 1.00 89.94 100 PRO A O 1
ATOM 812 N N . PRO A 1 101 ? 6.669 -8.035 1.477 1.00 87.56 101 PRO A N 1
ATOM 813 C CA . PRO A 1 101 ? 7.750 -8.626 0.693 1.00 87.56 101 PRO A CA 1
ATOM 814 C C . PRO A 1 101 ? 7.549 -8.464 -0.821 1.00 87.56 101 PRO A C 1
ATOM 816 O O . PRO A 1 101 ? 6.595 -8.991 -1.387 1.00 87.56 101 PRO A O 1
ATOM 819 N N . GLY A 1 102 ? 8.487 -7.779 -1.480 1.00 89.56 102 GLY A N 1
ATOM 820 C CA . GLY A 1 102 ? 8.467 -7.559 -2.933 1.00 89.56 102 GLY A CA 1
ATOM 821 C C . GLY A 1 102 ? 7.478 -6.489 -3.402 1.00 89.56 102 GLY A C 1
ATOM 822 O O . GLY A 1 102 ? 7.423 -6.196 -4.594 1.00 89.56 102 GLY A O 1
ATOM 823 N N . GLU A 1 103 ? 6.734 -5.876 -2.489 1.00 91.50 103 GLU A N 1
ATOM 824 C CA . GLU A 1 103 ? 5.793 -4.803 -2.771 1.00 91.50 103 GLU A CA 1
ATOM 825 C C . GLU A 1 103 ? 6.166 -3.553 -1.971 1.00 91.50 103 GLU A C 1
ATOM 827 O O . GLU A 1 103 ? 7.013 -3.593 -1.085 1.00 91.50 103 GLU A O 1
ATOM 832 N N . LYS A 1 104 ? 5.551 -2.423 -2.307 1.00 92.25 104 LYS A N 1
ATOM 833 C CA . LYS A 1 104 ? 5.716 -1.166 -1.581 1.00 92.25 104 LYS A CA 1
ATOM 834 C C . LYS A 1 104 ? 4.382 -0.473 -1.401 1.00 92.25 104 LYS A C 1
ATOM 836 O O . LYS A 1 104 ? 3.643 -0.339 -2.378 1.00 92.25 104 LYS A O 1
ATOM 841 N N . PHE A 1 105 ? 4.070 -0.012 -0.197 1.00 93.62 105 PHE A N 1
ATOM 842 C CA . PHE A 1 105 ? 2.904 0.832 0.025 1.00 93.62 105 PHE A CA 1
ATOM 843 C C . PHE A 1 105 ? 3.149 2.228 -0.555 1.00 93.62 105 PHE A C 1
ATOM 845 O O . PHE A 1 105 ? 4.135 2.886 -0.242 1.00 93.62 105 PHE A O 1
ATOM 852 N N . ILE A 1 106 ? 2.237 2.690 -1.412 1.00 92.31 106 ILE A N 1
ATOM 853 C CA . ILE A 1 106 ? 2.388 3.973 -2.122 1.00 92.31 106 ILE A CA 1
ATOM 854 C C . ILE A 1 106 ? 1.294 4.982 -1.775 1.00 92.31 106 ILE A C 1
ATOM 856 O O . ILE A 1 106 ? 1.508 6.192 -1.852 1.00 92.31 106 ILE A O 1
ATOM 860 N N . SER A 1 107 ? 0.113 4.515 -1.369 1.00 93.56 107 SER A N 1
ATOM 861 C CA . SER A 1 107 ? -0.950 5.391 -0.876 1.00 93.56 107 SER A CA 1
ATOM 862 C C . SER A 1 107 ? -1.971 4.637 -0.032 1.00 93.56 107 SER A C 1
ATOM 864 O O . SER A 1 107 ? -2.078 3.414 -0.104 1.00 93.56 107 SER A O 1
ATOM 866 N N . ALA A 1 108 ? -2.738 5.385 0.749 1.00 95.50 108 ALA A N 1
ATOM 867 C CA . ALA A 1 108 ? -3.844 4.909 1.559 1.00 95.50 108 ALA A CA 1
ATOM 868 C C . ALA A 1 108 ? -5.122 5.640 1.130 1.00 95.50 108 ALA A C 1
ATOM 870 O O . ALA A 1 108 ? -5.188 6.869 1.172 1.00 95.50 108 ALA A O 1
ATOM 871 N N . THR A 1 109 ? -6.139 4.903 0.692 1.00 94.94 109 THR A N 1
ATOM 872 C CA . THR A 1 109 ? -7.441 5.470 0.318 1.00 94.94 109 THR A CA 1
ATOM 873 C C . THR A 1 109 ? -8.403 5.324 1.492 1.00 94.94 109 THR A C 1
ATOM 875 O O . THR A 1 109 ? -8.726 4.184 1.829 1.00 94.94 109 THR A O 1
ATOM 878 N N . PRO A 1 110 ? -8.878 6.425 2.107 1.00 93.38 110 PRO A N 1
ATOM 879 C CA . PRO A 1 110 ? -9.871 6.340 3.172 1.00 93.38 110 PRO A CA 1
ATOM 880 C C . PRO A 1 110 ? -11.150 5.684 2.653 1.00 93.38 110 PRO A C 1
ATOM 882 O O . PRO A 1 110 ? -11.668 6.042 1.591 1.00 93.38 110 PRO A O 1
ATOM 885 N N . LEU A 1 111 ? -11.656 4.714 3.400 1.00 89.69 111 LEU A N 1
ATOM 886 C CA . LEU A 1 111 ? -12.913 4.041 3.131 1.00 89.69 111 LEU A CA 1
ATOM 887 C C . LEU A 1 111 ? -13.990 4.601 4.057 1.00 89.69 111 LEU A C 1
ATOM 889 O O . LEU A 1 111 ? -13.714 5.017 5.172 1.00 89.69 111 LEU A O 1
ATOM 893 N N . PHE A 1 112 ? -15.238 4.594 3.587 1.00 84.94 112 PHE A N 1
ATOM 894 C CA . PHE A 1 112 ? -16.439 4.886 4.391 1.00 84.94 112 PHE A CA 1
ATOM 895 C C . PHE A 1 112 ? -16.592 6.326 4.927 1.00 84.94 112 PHE A C 1
ATOM 897 O O . PHE A 1 112 ? -17.676 6.701 5.363 1.00 84.94 112 PHE A O 1
ATOM 904 N N . GLU A 1 113 ? -15.589 7.184 4.758 1.00 79.00 113 GLU A N 1
ATOM 905 C CA . GLU A 1 113 ? -15.579 8.591 5.196 1.00 79.00 113 GLU A CA 1
ATOM 906 C C . GLU A 1 113 ? -15.986 9.588 4.091 1.00 79.00 113 GLU A C 1
ATOM 908 O O . GLU A 1 113 ? -15.636 10.771 4.097 1.00 79.00 113 GLU A O 1
ATOM 913 N N . GLY A 1 114 ? -16.729 9.111 3.091 1.00 78.31 114 GLY A N 1
ATOM 914 C CA . GLY A 1 114 ? -17.042 9.883 1.890 1.00 78.31 114 GLY A CA 1
ATOM 915 C C . GLY A 1 114 ? -15.855 9.997 0.925 1.00 78.31 114 GLY A C 1
ATOM 916 O O . GLY A 1 114 ? -14.862 9.284 1.028 1.00 78.31 114 GLY A O 1
ATOM 917 N N . ALA A 1 115 ? -15.979 10.867 -0.081 1.00 77.38 115 ALA A N 1
ATOM 918 C CA . ALA A 1 115 ? -14.961 11.023 -1.120 1.00 77.38 115 ALA A CA 1
ATOM 919 C C . ALA A 1 115 ? -13.767 11.849 -0.608 1.00 77.38 115 ALA A C 1
ATOM 921 O O . ALA A 1 115 ? -13.665 13.047 -0.884 1.00 77.38 115 ALA A O 1
ATOM 922 N N . ARG A 1 116 ? -12.869 11.208 0.145 1.00 89.50 116 ARG A N 1
ATOM 923 C CA . ARG A 1 116 ? -11.557 11.758 0.506 1.00 89.50 116 ARG A CA 1
ATOM 924 C C . ARG A 1 116 ? -10.512 11.351 -0.547 1.00 89.50 116 ARG A C 1
ATOM 926 O O . ARG A 1 116 ? -10.605 10.255 -1.101 1.00 89.50 116 ARG A O 1
ATOM 933 N N . PRO A 1 117 ? -9.538 12.220 -0.874 1.00 90.31 117 PRO A N 1
ATOM 934 C CA . PRO A 1 117 ? -8.447 11.846 -1.767 1.00 90.31 117 PRO A CA 1
ATOM 935 C C . PRO A 1 117 ? -7.562 10.773 -1.123 1.00 90.31 117 PRO A C 1
ATOM 937 O O . PRO A 1 117 ? -7.446 10.713 0.101 1.00 90.31 117 PRO A O 1
ATOM 940 N N . ALA A 1 118 ? -6.906 9.965 -1.956 1.00 92.50 118 ALA A N 1
ATOM 941 C CA . ALA A 1 118 ? -5.871 9.054 -1.486 1.00 92.50 118 ALA A CA 1
ATOM 942 C C . ALA A 1 118 ? -4.717 9.845 -0.854 1.00 92.50 118 ALA A C 1
ATOM 944 O O . ALA A 1 118 ? -4.267 10.862 -1.392 1.00 92.50 118 ALA A O 1
ATOM 945 N N . ILE A 1 119 ? -4.252 9.364 0.290 1.00 93.94 119 ILE A N 1
ATOM 946 C CA . ILE A 1 119 ? -3.163 9.948 1.061 1.00 93.94 119 ILE A CA 1
ATOM 947 C C . ILE A 1 119 ? -1.866 9.270 0.607 1.00 93.94 119 ILE A C 1
ATOM 949 O O . ILE A 1 119 ? -1.784 8.041 0.661 1.00 93.94 119 ILE A O 1
ATOM 953 N N . PRO A 1 120 ? -0.860 10.017 0.124 1.00 92.44 120 PRO A N 1
ATOM 954 C CA . PRO A 1 120 ? 0.399 9.425 -0.308 1.00 92.44 120 PRO A CA 1
ATOM 955 C C . PRO A 1 120 ? 1.181 8.876 0.887 1.00 92.44 120 PRO A C 1
ATOM 957 O O . PRO A 1 120 ? 1.217 9.495 1.950 1.00 92.44 120 PRO A O 1
ATOM 960 N N . ILE A 1 121 ? 1.845 7.742 0.682 1.00 92.31 121 ILE A N 1
ATOM 961 C CA . ILE A 1 121 ? 2.811 7.187 1.632 1.00 92.31 121 ILE A CA 1
ATOM 962 C C . ILE A 1 121 ? 4.193 7.558 1.109 1.00 92.31 121 ILE A C 1
ATOM 964 O O . ILE A 1 121 ? 4.546 7.241 -0.027 1.00 92.31 121 ILE A O 1
ATOM 968 N N . ILE A 1 122 ? 4.948 8.309 1.908 1.00 87.38 122 ILE A N 1
ATOM 969 C CA . ILE A 1 122 ? 6.243 8.851 1.490 1.00 87.38 122 ILE A CA 1
ATOM 970 C C . ILE A 1 122 ? 7.330 8.079 2.214 1.00 87.38 122 ILE A C 1
ATOM 972 O O . ILE A 1 122 ? 7.409 8.113 3.441 1.00 87.38 122 ILE A O 1
ATOM 976 N N . THR A 1 123 ? 8.191 7.411 1.446 1.00 86.31 123 THR A N 1
ATOM 977 C CA . THR A 1 123 ? 9.145 6.429 1.976 1.00 86.31 123 THR A CA 1
ATOM 978 C C . THR A 1 123 ? 8.381 5.266 2.611 1.00 86.31 123 THR A C 1
ATOM 980 O O . THR A 1 123 ? 7.986 4.367 1.882 1.00 86.31 123 THR A O 1
ATOM 983 N N . THR A 1 124 ? 8.113 5.331 3.912 1.00 89.81 124 THR A N 1
ATOM 984 C CA . THR A 1 124 ? 7.312 4.381 4.706 1.00 89.81 124 THR A CA 1
ATOM 985 C C . THR A 1 124 ? 6.246 5.101 5.529 1.00 89.81 124 THR A C 1
ATOM 987 O O . THR A 1 124 ? 5.464 4.482 6.241 1.00 89.81 124 THR A O 1
ATOM 990 N N . GLN A 1 125 ? 6.230 6.432 5.478 1.00 91.50 125 GLN A N 1
ATOM 991 C CA . GLN A 1 125 ? 5.505 7.247 6.427 1.00 91.50 125 GLN A CA 1
ATOM 992 C C . GLN A 1 125 ? 4.102 7.559 5.906 1.00 91.50 125 GLN A C 1
ATOM 994 O O 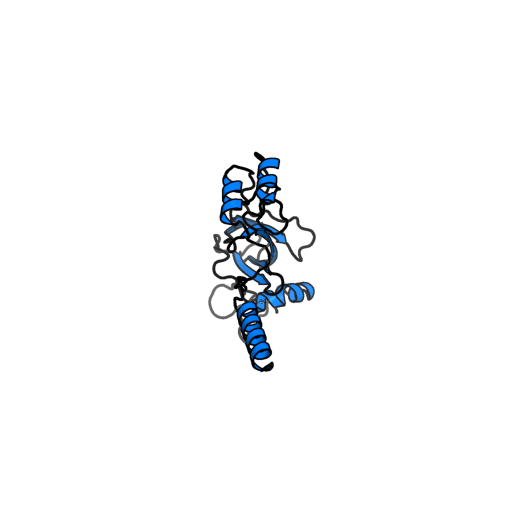. GLN A 1 125 ? 3.933 8.143 4.831 1.00 91.50 125 GLN A O 1
ATOM 999 N N . PHE A 1 126 ? 3.104 7.198 6.703 1.00 92.94 126 PHE A N 1
ATOM 1000 C CA . PHE A 1 126 ? 1.705 7.553 6.517 1.00 92.94 126 PHE A CA 1
ATOM 1001 C C . PHE A 1 126 ? 1.304 8.618 7.540 1.00 92.94 126 PHE A C 1
ATOM 1003 O O . PHE A 1 126 ? 1.677 8.529 8.712 1.00 92.94 126 PHE A O 1
ATOM 1010 N N . SER A 1 127 ? 0.539 9.623 7.107 1.00 92.44 127 SER A N 1
ATOM 1011 C CA . SER A 1 127 ? 0.046 10.677 7.990 1.00 92.44 127 SER A CA 1
ATOM 1012 C C . SER A 1 127 ? -1.385 11.084 7.653 1.00 92.44 127 SER A C 1
ATOM 1014 O O . SER A 1 127 ? -1.689 11.377 6.499 1.00 92.44 127 SER A O 1
ATOM 1016 N N . ASP A 1 128 ? -2.250 11.125 8.668 1.00 92.12 128 ASP A N 1
ATOM 1017 C CA . ASP A 1 128 ? -3.624 11.632 8.566 1.00 92.12 128 ASP A CA 1
ATOM 1018 C C . ASP A 1 128 ? -4.008 12.420 9.831 1.00 92.12 128 ASP A C 1
ATOM 1020 O O . ASP A 1 128 ? -3.290 12.422 10.830 1.00 92.12 128 ASP A O 1
ATOM 1024 N N . THR A 1 129 ? -5.130 13.136 9.780 1.00 88.50 129 THR A N 1
ATOM 1025 C CA . THR A 1 129 ? -5.671 13.952 10.872 1.00 88.50 129 THR A CA 1
ATOM 1026 C C . THR A 1 129 ? -7.140 13.617 11.083 1.00 88.50 129 THR A C 1
ATOM 1028 O O . THR A 1 129 ? -7.940 13.769 10.161 1.00 88.50 129 THR A O 1
ATOM 1031 N N . PHE A 1 130 ? -7.496 13.196 12.294 1.00 82.88 130 PHE A N 1
ATOM 1032 C CA . PHE A 1 130 ? -8.858 12.784 12.635 1.00 82.88 130 PHE A CA 1
ATOM 1033 C C . PHE A 1 130 ? -9.177 13.023 14.112 1.00 82.88 130 PHE A C 1
ATOM 1035 O O . PHE A 1 130 ? -8.272 13.217 14.931 1.00 82.88 130 PHE A O 1
ATOM 1042 N N . SER A 1 131 ? -10.467 13.093 14.439 1.00 82.81 131 SER A N 1
ATOM 1043 C CA . SER A 1 131 ? -10.946 13.501 15.758 1.00 82.81 131 SER A CA 1
ATOM 1044 C C . SER A 1 131 ? -10.603 12.470 16.824 1.00 82.81 131 SER A C 1
ATOM 1046 O O . SER A 1 131 ? -10.338 11.298 16.553 1.00 82.81 131 SER A O 1
ATOM 1048 N N . GLN A 1 132 ? -10.627 12.919 18.076 1.00 76.56 132 GLN A N 1
ATOM 1049 C CA . GLN A 1 132 ? -10.538 12.048 19.240 1.00 76.56 132 GLN A CA 1
ATOM 1050 C C . GLN A 1 132 ? -11.529 10.872 19.130 1.00 76.56 132 GLN A C 1
ATOM 1052 O O . GLN A 1 132 ? -12.711 11.078 18.858 1.00 76.56 132 GLN A O 1
ATOM 1057 N N . TYR A 1 133 ? -11.044 9.657 19.409 1.00 75.44 133 TYR A N 1
ATOM 1058 C CA . TYR A 1 133 ? -11.814 8.405 19.388 1.00 75.44 133 TYR A CA 1
ATOM 1059 C C . TYR A 1 133 ? -12.420 8.013 18.037 1.00 75.44 133 TYR A C 1
ATOM 1061 O O . TYR A 1 133 ? -13.243 7.099 17.989 1.00 75.44 133 TYR A O 1
ATOM 1069 N N . GLU A 1 134 ? -12.000 8.642 16.937 1.00 79.88 134 GLU A N 1
ATOM 1070 C CA . GLU A 1 134 ? -12.377 8.179 15.605 1.00 79.88 134 GLU A CA 1
ATOM 1071 C C . GLU A 1 134 ? -11.570 6.940 15.200 1.00 79.88 134 GLU A C 1
ATOM 1073 O O . GLU A 1 134 ? -10.375 6.802 15.496 1.00 79.88 134 GLU A O 1
ATOM 1078 N N . VAL A 1 135 ? -12.269 6.035 14.512 1.00 82.88 135 VAL A N 1
ATOM 1079 C CA . VAL A 1 135 ? -11.692 4.881 13.828 1.00 82.88 135 VAL A CA 1
ATOM 1080 C C . VAL A 1 135 ? -11.752 5.149 12.340 1.00 82.88 135 VAL A C 1
ATOM 1082 O O . VAL A 1 135 ? -12.832 5.396 11.809 1.00 82.88 135 VAL A O 1
ATOM 1085 N N . HIS A 1 136 ? -10.605 5.066 11.680 1.00 88.06 136 HIS A N 1
ATOM 1086 C CA . HIS A 1 136 ? -10.501 5.192 10.233 1.00 88.06 136 HIS A CA 1
ATOM 1087 C C . HIS A 1 136 ? -10.039 3.873 9.625 1.00 88.06 136 HIS A C 1
ATOM 1089 O O . HIS A 1 136 ? -9.274 3.108 10.226 1.00 88.06 136 HIS A O 1
ATOM 1095 N N . VAL A 1 137 ? -10.508 3.623 8.408 1.00 90.94 137 VAL A N 1
ATOM 1096 C CA . VAL A 1 137 ? -10.178 2.433 7.631 1.00 90.94 137 VAL A CA 1
ATOM 1097 C C . VAL A 1 137 ? -9.647 2.889 6.287 1.00 90.94 137 VAL A C 1
ATOM 1099 O O . VAL A 1 137 ? -10.328 3.614 5.569 1.00 90.94 137 VAL A O 1
ATOM 1102 N N . TYR A 1 138 ? -8.467 2.417 5.908 1.00 94.06 138 TYR A N 1
ATOM 1103 C CA . TYR A 1 138 ? -7.866 2.732 4.619 1.00 94.06 138 TYR A CA 1
ATOM 1104 C C . TYR A 1 138 ? -7.630 1.461 3.819 1.00 94.06 138 TYR A C 1
ATOM 1106 O O . TYR A 1 138 ? -7.131 0.476 4.357 1.00 94.06 138 TYR A O 1
ATOM 1114 N N . GLU A 1 139 ? -7.926 1.495 2.523 1.00 94.94 139 GLU A N 1
ATOM 1115 C CA . GLU A 1 139 ? -7.365 0.535 1.573 1.00 94.94 139 GLU A CA 1
ATOM 1116 C C . GLU A 1 139 ? -5.953 0.996 1.204 1.00 94.94 139 GLU A C 1
ATOM 1118 O O . GLU A 1 139 ? -5.767 2.100 0.682 1.00 94.94 139 GLU A O 1
ATOM 1123 N N . LEU A 1 140 ? -4.953 0.166 1.495 1.00 94.81 140 LEU A N 1
ATOM 1124 C CA . LEU A 1 140 ? -3.567 0.436 1.142 1.00 94.81 140 LEU A CA 1
ATOM 1125 C C . LEU A 1 140 ? -3.306 -0.031 -0.288 1.00 94.81 140 LEU A C 1
ATOM 1127 O O . LEU A 1 140 ? -3.458 -1.207 -0.628 1.00 94.81 140 LEU A O 1
ATOM 1131 N N . MET A 1 141 ? -2.866 0.903 -1.121 1.00 92.12 141 MET A N 1
ATOM 1132 C CA . MET A 1 141 ? -2.414 0.617 -2.470 1.00 92.12 141 MET A CA 1
ATOM 1133 C C . MET A 1 141 ? -0.939 0.251 -2.443 1.00 92.12 141 MET A C 1
ATOM 1135 O O . MET A 1 141 ? -0.104 1.027 -1.971 1.00 92.12 141 MET A O 1
ATOM 1139 N N . THR A 1 142 ? -0.627 -0.914 -3.005 1.00 91.44 142 THR A N 1
ATOM 1140 C CA . THR A 1 142 ? 0.749 -1.365 -3.207 1.00 91.44 142 THR A CA 1
ATOM 1141 C C . THR A 1 142 ? 1.216 -1.170 -4.649 1.00 91.44 142 THR A C 1
ATOM 1143 O O . THR A 1 142 ? 0.412 -1.058 -5.582 1.00 91.44 142 THR A O 1
ATOM 1146 N N . MET A 1 143 ? 2.528 -1.168 -4.831 1.00 91.44 143 MET A N 1
ATOM 1147 C CA . MET A 1 143 ? 3.220 -1.311 -6.106 1.00 91.44 143 MET A CA 1
ATOM 1148 C C . MET A 1 143 ? 4.104 -2.557 -6.036 1.00 91.44 143 MET A C 1
ATOM 1150 O O . MET A 1 143 ? 4.748 -2.778 -5.013 1.00 91.44 143 MET A O 1
ATOM 1154 N N . LEU A 1 144 ? 4.151 -3.361 -7.100 1.00 93.56 144 LEU A N 1
ATOM 1155 C CA . LEU A 1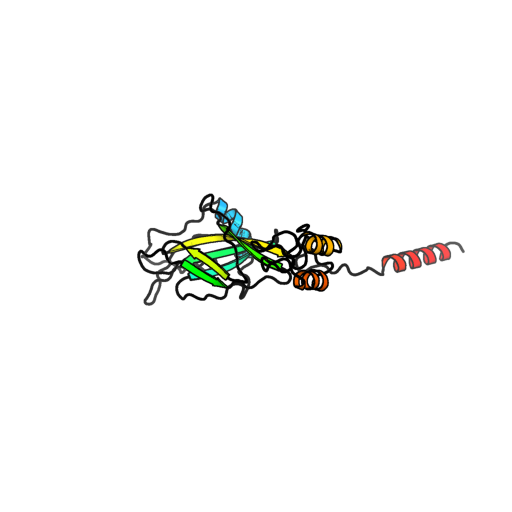 144 ? 5.120 -4.452 -7.204 1.00 93.56 144 LEU A CA 1
ATOM 1156 C C . LEU A 1 144 ? 6.499 -3.850 -7.506 1.00 93.56 144 LEU A C 1
ATOM 1158 O O . LEU A 1 144 ? 6.651 -3.095 -8.464 1.00 93.56 144 LEU A O 1
ATOM 1162 N N . LEU A 1 145 ? 7.509 -4.149 -6.689 1.00 95.12 145 LEU A N 1
ATOM 1163 C CA . LEU A 1 145 ? 8.854 -3.630 -6.931 1.00 95.12 145 LEU A CA 1
ATOM 1164 C C . LEU A 1 145 ? 9.393 -4.178 -8.254 1.00 95.12 145 LEU A C 1
ATOM 1166 O O . LEU A 1 145 ? 9.339 -5.378 -8.509 1.00 95.12 145 LEU A O 1
ATOM 1170 N N . GLY A 1 146 ? 9.922 -3.287 -9.090 1.00 96.44 146 GLY A N 1
ATOM 1171 C CA . GLY A 1 146 ? 10.407 -3.611 -10.430 1.00 96.44 146 GLY A CA 1
ATOM 1172 C C . GLY A 1 146 ? 9.355 -3.510 -11.539 1.00 96.44 146 GLY A C 1
ATOM 1173 O O . GLY A 1 146 ? 9.744 -3.435 -12.698 1.00 96.44 146 GLY A O 1
ATOM 1174 N N . ASP A 1 147 ? 8.063 -3.457 -11.215 1.00 96.50 147 ASP A N 1
ATOM 1175 C CA . ASP A 1 147 ? 6.969 -3.301 -12.186 1.00 96.50 147 ASP A CA 1
ATOM 1176 C C . ASP A 1 147 ? 6.779 -1.813 -12.508 1.00 96.50 147 ASP A C 1
ATOM 1178 O O . ASP A 1 147 ? 5.954 -1.099 -11.936 1.00 96.50 147 ASP A O 1
ATOM 1182 N N . ALA A 1 148 ? 7.649 -1.314 -13.376 1.00 96.81 148 ALA A N 1
ATOM 1183 C CA . ALA A 1 148 ? 7.759 0.092 -13.726 1.00 96.81 148 ALA A CA 1
ATOM 1184 C C . ALA A 1 148 ? 6.652 0.554 -14.683 1.00 96.81 148 ALA A C 1
ATOM 1186 O O . ALA A 1 148 ? 6.463 1.763 -14.869 1.00 96.81 148 ALA A O 1
ATOM 1187 N N . ASN A 1 149 ? 5.980 -0.370 -15.373 1.00 95.12 149 ASN A N 1
ATOM 1188 C CA . ASN A 1 149 ? 4.860 -0.063 -16.261 1.00 95.12 149 ASN A CA 1
ATOM 1189 C C . ASN A 1 149 ? 3.484 -0.292 -15.592 1.00 95.12 149 ASN A C 1
ATOM 1191 O O . ASN A 1 149 ? 2.482 0.218 -16.103 1.00 95.12 149 ASN A O 1
ATOM 1195 N N . GLY A 1 150 ? 3.446 -0.970 -14.440 1.00 92.38 150 GLY A N 1
ATOM 1196 C CA . GLY A 1 150 ? 2.251 -1.217 -13.639 1.00 92.38 150 GLY A CA 1
ATOM 1197 C C . GLY A 1 150 ? 1.327 -2.293 -14.212 1.00 92.38 150 GLY A C 1
ATOM 1198 O O . GLY A 1 150 ? 0.126 -2.268 -13.923 1.00 92.38 150 GLY A O 1
ATOM 1199 N N . ASP A 1 151 ? 1.836 -3.195 -15.055 1.00 92.94 151 ASP A N 1
ATOM 1200 C CA . ASP A 1 151 ? 1.049 -4.264 -15.680 1.00 92.94 151 ASP A CA 1
ATOM 1201 C C . ASP A 1 151 ? 0.913 -5.523 -14.804 1.00 92.94 151 ASP A C 1
ATOM 1203 O O . ASP A 1 151 ? 0.162 -6.447 -15.138 1.00 92.94 151 ASP A O 1
ATOM 1207 N N . GLY A 1 152 ? 1.562 -5.521 -13.639 1.00 91.19 152 GLY A N 1
ATOM 1208 C CA . GLY A 1 152 ? 1.550 -6.603 -12.669 1.00 91.19 152 GLY A CA 1
ATOM 1209 C C . GLY A 1 152 ? 2.630 -7.656 -12.902 1.00 91.19 152 GLY A C 1
ATOM 1210 O O . GLY A 1 152 ? 2.606 -8.671 -12.200 1.00 91.19 152 GLY A O 1
ATOM 1211 N N . VAL A 1 153 ? 3.552 -7.467 -13.850 1.00 94.38 153 VAL A N 1
ATOM 1212 C CA . VAL A 1 153 ? 4.627 -8.413 -14.172 1.00 94.38 153 VAL A CA 1
ATOM 1213 C C . VAL A 1 153 ? 5.950 -7.680 -14.362 1.00 94.38 153 VAL A C 1
ATOM 1215 O O . VAL A 1 153 ? 6.114 -6.901 -15.289 1.00 94.38 153 VAL A O 1
ATOM 1218 N N . VAL A 1 154 ? 6.963 -8.049 -13.578 1.00 97.06 154 VAL A N 1
ATOM 1219 C CA . VAL A 1 154 ? 8.318 -7.527 -13.787 1.00 97.06 154 VAL A CA 1
ATOM 1220 C C . VAL A 1 154 ? 8.962 -8.231 -14.980 1.00 97.06 154 VAL A C 1
ATOM 1222 O O . VAL A 1 154 ? 9.344 -9.404 -14.914 1.00 97.06 154 VAL A O 1
ATOM 1225 N N . SER A 1 155 ? 9.098 -7.517 -16.086 1.00 97.38 155 SER A N 1
ATOM 1226 C CA . SER A 1 155 ? 9.528 -8.017 -17.384 1.00 97.38 155 SER A CA 1
ATOM 1227 C C . SER A 1 155 ? 10.560 -7.101 -18.056 1.00 97.38 155 SER A C 1
ATOM 1229 O O . SER A 1 155 ? 11.114 -6.167 -17.476 1.00 97.38 155 SER A O 1
ATOM 1231 N N . ALA A 1 156 ? 10.896 -7.406 -19.314 1.00 97.81 156 ALA A N 1
ATOM 1232 C CA . ALA A 1 156 ? 11.802 -6.567 -20.094 1.00 97.81 156 ALA A CA 1
ATOM 1233 C C . ALA A 1 156 ? 11.178 -5.205 -20.453 1.00 97.81 156 ALA A C 1
ATOM 1235 O O . ALA A 1 156 ? 11.915 -4.244 -20.680 1.00 97.81 156 ALA A O 1
ATOM 1236 N N . ASP A 1 157 ? 9.846 -5.118 -20.487 1.00 97.75 157 ASP A N 1
ATOM 1237 C CA . ASP A 1 157 ? 9.129 -3.902 -20.874 1.00 97.75 157 ASP A CA 1
ATOM 1238 C C . ASP A 1 157 ? 9.246 -2.806 -19.799 1.00 97.75 157 ASP A C 1
ATOM 1240 O O . ASP A 1 157 ? 9.230 -1.614 -20.124 1.00 97.75 157 ASP A O 1
ATOM 1244 N N . ASP A 1 158 ? 9.506 -3.182 -18.545 1.00 98.38 158 ASP A N 1
ATOM 1245 C CA . ASP A 1 158 ? 9.750 -2.248 -17.442 1.00 98.38 158 ASP A CA 1
ATOM 1246 C C . ASP A 1 158 ? 11.012 -1.417 -17.636 1.00 98.38 158 ASP A C 1
ATOM 1248 O O . ASP A 1 158 ? 11.001 -0.214 -17.381 1.00 98.38 158 ASP A O 1
ATOM 1252 N N . TYR A 1 159 ? 12.081 -2.002 -18.190 1.00 98.44 159 TYR A N 1
ATOM 1253 C CA . TYR A 1 159 ? 13.273 -1.233 -18.569 1.00 98.44 159 TYR A CA 1
ATOM 1254 C C . TYR A 1 159 ? 12.920 -0.127 -19.570 1.00 98.44 159 TYR A C 1
ATOM 1256 O O . TYR A 1 159 ? 13.447 0.983 -19.481 1.00 98.44 159 TYR A O 1
ATOM 1264 N N . GLY A 1 160 ? 12.007 -0.413 -20.504 1.00 97.88 160 GLY A N 1
ATOM 1265 C CA . GLY A 1 160 ? 11.491 0.572 -21.450 1.00 97.88 160 GLY A CA 1
ATOM 1266 C C . GLY A 1 160 ? 10.710 1.690 -20.757 1.00 97.88 160 GLY A C 1
ATOM 1267 O O . GLY A 1 160 ? 10.878 2.857 -21.118 1.00 97.88 160 GLY A O 1
ATOM 1268 N N . SER A 1 161 ? 9.916 1.357 -19.734 1.00 98.00 161 SER A N 1
ATOM 1269 C CA . SER A 1 161 ? 9.185 2.339 -18.921 1.00 98.00 161 SER A CA 1
ATOM 1270 C C . SER A 1 161 ? 10.128 3.251 -18.129 1.00 98.00 161 SER A C 1
ATOM 1272 O O . SER A 1 161 ? 9.997 4.475 -18.205 1.00 98.00 161 SER A O 1
ATOM 1274 N N . VAL A 1 162 ? 11.139 2.690 -17.450 1.00 98.50 162 VAL A N 1
ATOM 1275 C CA . VAL A 1 162 ? 12.172 3.472 -16.742 1.00 98.50 162 VAL A CA 1
ATOM 1276 C C . VAL A 1 162 ? 12.901 4.398 -17.720 1.00 98.50 162 VAL A C 1
ATOM 1278 O O . VAL A 1 162 ? 13.051 5.593 -17.468 1.00 98.50 162 VAL A O 1
ATOM 1281 N N . GLN A 1 163 ? 13.313 3.877 -18.880 1.00 98.38 163 GLN A N 1
ATOM 1282 C CA . GLN A 1 163 ? 14.020 4.662 -19.890 1.00 98.38 163 GLN A CA 1
ATOM 1283 C C . GLN A 1 163 ? 13.165 5.804 -20.448 1.00 98.38 163 GLN A C 1
ATOM 1285 O O . GLN A 1 163 ? 13.665 6.917 -20.625 1.00 98.38 163 GLN A O 1
ATOM 1290 N N . GLY A 1 164 ? 11.891 5.535 -20.737 1.00 98.12 164 GLY A N 1
ATOM 1291 C CA . GLY A 1 164 ? 10.965 6.512 -21.306 1.00 98.12 164 GLY A CA 1
ATOM 1292 C C . GLY A 1 164 ? 10.638 7.670 -20.363 1.00 98.12 164 GLY A C 1
ATOM 1293 O O . GLY A 1 164 ? 10.341 8.766 -20.837 1.00 98.12 164 GLY A O 1
ATOM 1294 N N . ASN A 1 165 ? 10.740 7.445 -19.052 1.00 97.94 165 ASN A N 1
ATOM 1295 C CA . ASN A 1 165 ? 10.374 8.414 -18.018 1.00 97.94 165 ASN A CA 1
ATOM 1296 C C . ASN A 1 165 ? 11.576 8.932 -17.206 1.00 97.94 165 ASN A C 1
ATOM 1298 O O . ASN A 1 165 ? 11.390 9.604 -16.193 1.00 97.94 165 ASN A O 1
ATOM 1302 N N . PHE A 1 166 ? 12.809 8.644 -17.639 1.00 98.19 166 PHE A N 1
ATOM 1303 C CA . PHE A 1 166 ? 14.029 8.947 -16.887 1.00 98.19 166 PHE A CA 1
ATOM 1304 C C . PHE A 1 166 ? 14.150 10.429 -16.498 1.00 98.19 166 PHE A C 1
ATOM 1306 O O . PHE A 1 166 ? 14.021 11.323 -17.336 1.00 98.19 166 PHE A O 1
ATOM 1313 N N . GLY A 1 167 ? 14.447 10.693 -15.222 1.00 97.31 167 GLY A N 1
ATOM 1314 C CA . GLY A 1 167 ? 14.489 12.039 -14.646 1.00 97.31 167 GLY A CA 1
ATOM 1315 C C . GLY A 1 167 ? 13.122 12.594 -14.228 1.00 97.31 167 GLY A C 1
ATOM 1316 O O . GLY A 1 167 ? 13.060 13.723 -13.740 1.00 97.31 167 GLY A O 1
ATOM 1317 N N . GLY A 1 168 ? 12.040 11.829 -14.409 1.00 96.88 168 GLY A N 1
ATOM 1318 C CA . GLY A 1 168 ? 10.712 12.158 -13.901 1.00 96.88 168 GLY A CA 1
ATOM 1319 C C . GLY A 1 168 ? 10.684 12.228 -12.373 1.00 96.88 168 GLY A C 1
ATOM 1320 O O . GLY A 1 168 ? 11.381 11.478 -11.694 1.00 96.88 168 GLY A O 1
ATOM 1321 N N . VAL A 1 169 ? 9.877 13.143 -11.835 1.00 95.25 169 VAL A N 1
ATOM 1322 C CA . VAL A 1 169 ? 9.664 13.317 -10.392 1.00 95.25 169 VAL A CA 1
ATOM 1323 C C . VAL A 1 169 ? 8.170 13.479 -10.137 1.00 95.25 169 VAL A C 1
ATOM 1325 O O . VAL A 1 169 ? 7.497 14.220 -10.857 1.00 95.25 169 VAL A O 1
ATOM 1328 N N . GLY A 1 170 ? 7.654 12.809 -9.114 1.00 89.75 170 GLY A N 1
ATOM 1329 C CA . GLY A 1 170 ? 6.244 12.832 -8.754 1.00 89.75 170 GLY A CA 1
ATOM 1330 C C . GLY A 1 170 ? 5.961 12.105 -7.443 1.00 89.75 170 GLY A C 1
ATOM 1331 O O . GLY A 1 170 ? 6.832 11.953 -6.592 1.00 89.75 170 GLY A O 1
ATOM 1332 N N . VAL A 1 171 ? 4.708 11.690 -7.277 1.00 85.81 171 VAL A N 1
ATOM 1333 C CA . VAL A 1 171 ? 4.288 10.824 -6.168 1.00 85.81 171 VAL A CA 1
ATOM 1334 C C . VAL A 1 171 ? 4.705 9.384 -6.500 1.00 85.81 171 VAL A C 1
ATOM 1336 O O . VAL A 1 171 ? 4.633 9.031 -7.682 1.00 85.81 171 VAL A O 1
ATOM 1339 N N . PRO A 1 172 ? 5.122 8.565 -5.513 1.00 86.56 172 PRO A N 1
ATOM 1340 C CA . PRO A 1 172 ? 5.425 7.154 -5.728 1.00 86.56 172 PRO A CA 1
ATOM 1341 C C . PRO A 1 172 ? 4.386 6.422 -6.584 1.00 86.56 172 PRO A C 1
ATOM 1343 O O . PRO A 1 172 ? 3.180 6.594 -6.392 1.00 86.56 172 PRO A O 1
ATOM 1346 N N . GLY A 1 173 ? 4.869 5.606 -7.524 1.00 83.38 173 GLY A N 1
ATOM 1347 C CA . GLY A 1 173 ? 4.027 4.847 -8.457 1.00 83.38 173 GLY A CA 1
ATOM 1348 C C . GLY A 1 173 ? 3.751 5.548 -9.793 1.00 83.38 173 GLY A C 1
ATOM 1349 O O . GLY A 1 173 ? 2.829 5.159 -10.512 1.00 83.38 173 GLY A O 1
ATOM 1350 N N . LEU A 1 174 ? 4.520 6.586 -10.146 1.00 90.56 174 LEU A N 1
ATOM 1351 C CA . LEU A 1 174 ? 4.498 7.123 -11.509 1.00 90.56 174 LEU A CA 1
ATOM 1352 C C . LEU A 1 174 ? 5.147 6.142 -12.511 1.00 90.56 174 LEU A C 1
ATOM 1354 O O . LEU A 1 174 ? 6.008 5.353 -12.122 1.00 90.56 174 LEU A O 1
ATOM 1358 N N . PRO A 1 175 ? 4.803 6.203 -13.812 1.00 94.00 175 PRO A N 1
ATOM 1359 C CA . PRO A 1 175 ? 5.450 5.366 -14.820 1.00 94.00 175 PRO A CA 1
ATOM 1360 C C . PRO A 1 175 ? 6.977 5.512 -14.792 1.00 94.00 175 PRO A C 1
ATOM 1362 O O . PRO A 1 175 ? 7.499 6.625 -14.863 1.00 94.00 175 PRO A O 1
ATOM 1365 N N . 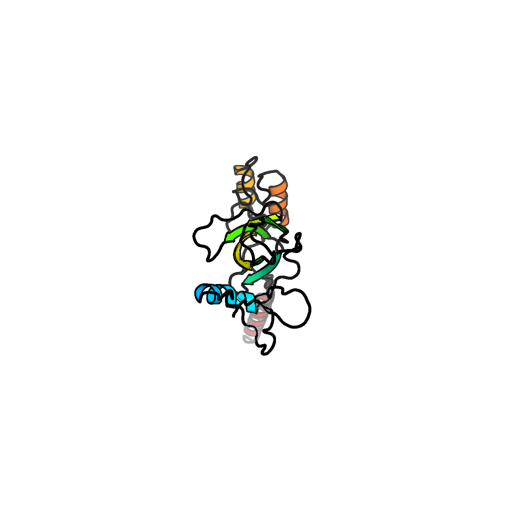GLY A 1 176 ? 7.682 4.386 -14.697 1.00 96.12 176 GLY A N 1
ATOM 1366 C CA . GLY A 1 176 ? 9.142 4.320 -14.624 1.00 96.12 176 GLY A CA 1
ATOM 1367 C C . GLY A 1 176 ? 9.733 4.320 -13.208 1.00 96.12 176 GLY A C 1
ATOM 1368 O O . GLY A 1 176 ? 10.907 3.997 -13.069 1.00 96.12 176 GLY A O 1
ATOM 1369 N N . ASP A 1 177 ? 8.963 4.639 -12.165 1.00 96.00 177 ASP A N 1
ATOM 1370 C CA . ASP A 1 177 ? 9.420 4.652 -10.762 1.00 96.00 177 ASP A CA 1
ATOM 1371 C C . ASP A 1 177 ? 9.318 3.247 -10.148 1.00 96.00 177 ASP A C 1
ATOM 1373 O O . ASP A 1 177 ? 8.450 2.949 -9.331 1.00 96.00 177 ASP A O 1
ATOM 1377 N N . ALA A 1 178 ? 10.194 2.350 -10.596 1.00 96.38 178 ALA A N 1
ATOM 1378 C CA . ALA A 1 178 ? 10.192 0.930 -10.256 1.00 96.38 178 ALA A CA 1
ATOM 1379 C C . ALA A 1 178 ? 10.552 0.633 -8.787 1.00 96.38 178 ALA A C 1
ATOM 1381 O O . ALA A 1 178 ? 10.377 -0.501 -8.326 1.00 96.38 178 ALA A O 1
ATOM 1382 N N . ASN A 1 179 ? 11.105 1.599 -8.051 1.00 94.00 179 ASN A N 1
ATOM 1383 C CA . ASN A 1 179 ? 11.407 1.483 -6.618 1.00 94.00 179 ASN A CA 1
ATOM 1384 C C . ASN A 1 179 ? 10.469 2.317 -5.716 1.00 94.00 179 ASN A C 1
ATOM 1386 O O . ASN A 1 179 ? 10.597 2.291 -4.483 1.00 94.00 179 ASN A O 1
ATOM 1390 N N . GLY A 1 180 ? 9.519 3.040 -6.317 1.00 91.25 180 GLY A N 1
ATOM 1391 C CA . GLY A 1 180 ? 8.496 3.814 -5.623 1.00 91.25 180 GLY A CA 1
ATOM 1392 C C . GLY A 1 180 ? 9.086 4.936 -4.770 1.00 91.25 180 GLY A C 1
ATOM 1393 O O . GLY A 1 180 ? 8.634 5.165 -3.647 1.00 91.25 180 GLY A O 1
ATOM 1394 N N . THR A 1 181 ? 10.164 5.575 -5.219 1.00 91.00 181 THR A N 1
ATOM 1395 C CA . THR A 1 181 ? 10.775 6.720 -4.521 1.00 91.00 181 THR A CA 1
ATOM 1396 C C . THR A 1 181 ? 10.127 8.047 -4.903 1.00 91.00 181 THR A C 1
ATOM 1398 O O . THR A 1 181 ? 10.387 9.063 -4.259 1.00 91.00 181 THR A O 1
ATOM 1401 N N . GLY A 1 182 ? 9.277 8.055 -5.932 1.00 90.94 182 GLY A N 1
ATOM 1402 C CA . GLY A 1 182 ? 8.771 9.272 -6.555 1.00 90.94 182 GLY A CA 1
ATOM 1403 C C . GLY A 1 182 ? 9.778 9.908 -7.516 1.00 90.94 182 GLY A C 1
ATOM 1404 O O . GLY A 1 182 ? 9.552 11.028 -7.977 1.00 90.94 182 GLY A O 1
ATOM 1405 N N . GLN A 1 183 ? 10.885 9.229 -7.836 1.00 94.94 183 GLN A N 1
ATOM 1406 C CA . GLN A 1 183 ? 11.884 9.695 -8.791 1.00 94.94 183 GLN A CA 1
ATOM 1407 C C . GLN A 1 183 ? 12.305 8.567 -9.731 1.00 94.94 183 GLN A C 1
ATOM 1409 O O . GLN A 1 183 ? 12.849 7.565 -9.292 1.00 94.94 183 GLN A O 1
ATOM 1414 N N . VAL A 1 184 ? 12.180 8.800 -11.038 1.00 97.75 184 VAL A N 1
ATOM 1415 C CA . VAL A 1 184 ? 12.703 7.881 -12.055 1.00 97.75 184 VAL A CA 1
ATOM 1416 C C . VAL A 1 184 ? 14.189 8.154 -12.261 1.00 97.75 184 VAL A C 1
ATOM 1418 O O . VAL A 1 184 ? 14.595 9.196 -12.788 1.00 97.75 184 VAL A O 1
ATOM 1421 N N . SER A 1 185 ? 15.012 7.209 -11.844 1.00 97.50 185 SER A N 1
ATOM 1422 C CA . SER A 1 185 ? 16.461 7.299 -11.739 1.00 97.50 185 SER A CA 1
ATOM 1423 C C . SER A 1 185 ? 17.143 6.014 -12.224 1.00 97.50 185 SER A C 1
ATOM 1425 O O . SER A 1 185 ? 16.525 5.105 -12.775 1.00 97.50 185 SER A O 1
ATOM 1427 N N . ALA A 1 186 ? 18.465 5.936 -12.058 1.00 97.56 186 ALA A N 1
ATOM 1428 C CA . ALA A 1 186 ? 19.204 4.719 -12.380 1.00 97.56 186 ALA A CA 1
ATOM 1429 C C . ALA A 1 186 ? 18.911 3.565 -11.402 1.00 97.56 186 ALA A C 1
ATOM 1431 O O . ALA A 1 186 ? 19.066 2.405 -11.784 1.00 97.56 186 ALA A O 1
ATOM 1432 N N . ASP A 1 187 ? 18.471 3.872 -10.178 1.00 97.62 187 ASP A N 1
ATOM 1433 C CA . ASP A 1 187 ? 18.190 2.866 -9.148 1.00 97.62 187 ASP A CA 1
ATOM 1434 C C . ASP A 1 187 ? 16.931 2.048 -9.479 1.00 97.62 187 ASP A C 1
ATOM 1436 O O . ASP A 1 187 ? 16.796 0.903 -9.049 1.00 97.62 187 ASP A O 1
ATOM 1440 N N . ASP A 1 188 ? 16.047 2.580 -10.325 1.00 98.06 188 ASP A N 1
ATOM 1441 C CA . ASP A 1 188 ? 14.864 1.871 -10.809 1.00 98.06 188 ASP A CA 1
ATOM 1442 C C . ASP A 1 188 ? 15.233 0.672 -11.679 1.00 98.06 188 ASP A C 1
ATOM 1444 O O . ASP A 1 188 ? 14.655 -0.400 -11.522 1.00 98.06 188 ASP A O 1
ATOM 1448 N N . TYR A 1 189 ? 16.274 0.779 -12.510 1.00 98.31 189 TYR A N 1
ATOM 1449 C CA . TYR A 1 189 ? 16.771 -0.372 -13.269 1.00 98.31 189 TYR A CA 1
ATOM 1450 C C . TYR A 1 189 ? 17.261 -1.501 -12.360 1.00 98.31 189 TYR A C 1
ATOM 1452 O O . TYR A 1 189 ? 17.064 -2.674 -12.678 1.00 98.31 189 TYR A O 1
ATOM 1460 N N . ALA A 1 190 ? 17.883 -1.162 -11.226 1.00 97.62 190 ALA A N 1
ATOM 1461 C CA . ALA A 1 190 ? 18.294 -2.158 -10.244 1.00 97.62 190 ALA A CA 1
ATOM 1462 C C . ALA A 1 190 ? 17.075 -2.832 -9.595 1.00 97.62 190 ALA A C 1
ATOM 1464 O O . ALA A 1 190 ? 17.110 -4.042 -9.370 1.00 97.62 190 ALA A O 1
ATOM 1465 N N . SER A 1 191 ? 15.987 -2.086 -9.368 1.00 96.69 191 SER A N 1
ATOM 1466 C CA . SER A 1 191 ? 14.714 -2.638 -8.886 1.00 96.69 191 SER A CA 1
ATOM 1467 C C . SER A 1 191 ? 14.093 -3.614 -9.891 1.00 96.69 191 SER A C 1
ATOM 1469 O O . SER A 1 191 ? 13.755 -4.738 -9.514 1.00 96.69 191 SER A O 1
ATOM 1471 N N . VAL A 1 192 ? 14.027 -3.249 -11.181 1.00 97.94 192 VAL A N 1
ATOM 1472 C CA . VAL A 1 192 ? 13.552 -4.149 -12.252 1.00 97.94 192 VAL A CA 1
ATOM 1473 C C . VAL A 1 192 ? 14.410 -5.416 -12.307 1.00 97.94 192 VAL A C 1
ATOM 1475 O O . VAL A 1 192 ? 13.897 -6.531 -12.364 1.00 97.94 192 VAL A O 1
ATOM 1478 N N . GLN A 1 193 ? 15.737 -5.271 -12.253 1.00 97.75 193 GLN A N 1
ATOM 1479 C CA . GLN A 1 193 ? 16.656 -6.405 -12.313 1.00 97.75 193 GLN A CA 1
ATOM 1480 C C . GLN A 1 193 ? 16.512 -7.343 -11.110 1.00 97.75 193 GLN A C 1
ATOM 1482 O O . GLN A 1 193 ? 16.532 -8.562 -11.283 1.00 97.75 193 GLN A O 1
ATOM 1487 N N . ALA A 1 194 ? 16.393 -6.789 -9.903 1.00 96.44 194 ALA A N 1
ATOM 1488 C CA . ALA A 1 194 ? 16.295 -7.563 -8.671 1.00 96.44 194 ALA A CA 1
ATOM 1489 C C . ALA A 1 194 ? 14.992 -8.368 -8.581 1.00 96.44 194 ALA A C 1
ATOM 1491 O O . ALA A 1 194 ? 14.978 -9.432 -7.965 1.00 96.44 194 ALA A O 1
ATOM 1492 N N . ASN A 1 195 ? 13.926 -7.881 -9.218 1.00 95.69 195 ASN A N 1
ATOM 1493 C CA . ASN A 1 195 ? 12.589 -8.463 -9.137 1.00 95.69 195 ASN A CA 1
ATOM 1494 C C . ASN A 1 195 ? 12.135 -9.141 -10.438 1.00 95.69 195 ASN A C 1
ATOM 1496 O O . ASN A 1 195 ? 10.968 -9.501 -10.566 1.00 95.69 195 ASN A O 1
ATOM 1500 N N . PHE A 1 196 ? 13.034 -9.327 -11.408 1.00 96.19 196 PHE A N 1
ATOM 1501 C CA . PHE A 1 196 ? 12.687 -9.836 -12.734 1.00 96.19 196 PHE A CA 1
ATOM 1502 C C . PHE A 1 196 ? 11.953 -11.184 -12.678 1.00 96.19 196 PHE A C 1
ATOM 1504 O O . PHE A 1 196 ? 12.455 -12.159 -12.117 1.00 96.19 196 PHE A O 1
ATOM 1511 N N . GLY A 1 197 ? 10.788 -11.253 -13.322 1.00 94.12 197 GLY A N 1
ATOM 1512 C CA . GLY A 1 197 ? 9.913 -12.423 -13.340 1.00 94.12 197 GLY A CA 1
ATOM 1513 C C . GLY A 1 197 ? 8.911 -12.499 -12.184 1.00 94.12 197 GLY A C 1
ATOM 1514 O O . GLY A 1 197 ? 8.094 -13.420 -12.181 1.00 94.12 197 GLY A O 1
ATOM 1515 N N . ASN A 1 198 ? 8.940 -11.564 -11.228 1.00 93.50 198 ASN A N 1
ATOM 1516 C CA . ASN A 1 198 ? 7.910 -11.471 -10.195 1.00 93.50 198 ASN A CA 1
ATOM 1517 C C . ASN A 1 198 ? 6.576 -11.009 -10.800 1.00 93.50 198 ASN A C 1
ATOM 1519 O O . ASN A 1 198 ? 6.545 -10.238 -11.757 1.00 93.50 198 ASN A O 1
ATOM 1523 N N . THR A 1 199 ? 5.467 -11.465 -10.218 1.00 90.19 199 THR A N 1
ATOM 1524 C CA . THR A 1 199 ? 4.109 -11.108 -10.650 1.00 90.19 199 THR A CA 1
ATOM 1525 C C . THR A 1 199 ? 3.226 -10.769 -9.460 1.00 90.19 199 THR A C 1
ATOM 1527 O O . THR A 1 199 ? 3.272 -11.463 -8.440 1.00 90.19 199 THR A O 1
ATOM 1530 N N . ARG A 1 200 ? 2.363 -9.764 -9.611 1.00 80.25 200 ARG A N 1
ATOM 1531 C CA . ARG A 1 200 ? 1.392 -9.351 -8.596 1.00 80.25 200 ARG A CA 1
ATOM 1532 C C . ARG A 1 200 ? 0.271 -10.390 -8.520 1.00 80.25 200 ARG A C 1
ATOM 1534 O O . ARG A 1 200 ? -0.372 -10.678 -9.526 1.00 80.25 200 ARG A O 1
ATOM 1541 N N . GLY A 1 201 ? 0.029 -10.962 -7.340 1.00 63.25 201 GLY A N 1
ATOM 1542 C CA . GLY A 1 201 ? -1.073 -11.915 -7.136 1.00 63.25 201 GLY A CA 1
ATOM 1543 C C . GLY A 1 201 ? -0.710 -13.404 -7.133 1.00 63.25 201 GLY A C 1
ATOM 1544 O O . GLY A 1 201 ? -1.594 -14.242 -7.290 1.00 63.25 201 GLY A O 1
ATOM 1545 N N . MET A 1 202 ? 0.547 -13.771 -6.876 1.00 42.81 202 MET A N 1
ATOM 1546 C CA . MET A 1 202 ? 0.845 -15.101 -6.336 1.00 42.81 202 MET A CA 1
ATOM 1547 C C . MET A 1 202 ? 1.202 -14.958 -4.864 1.00 42.81 202 MET A C 1
ATOM 1549 O O . MET A 1 202 ? 2.367 -14.797 -4.506 1.00 42.81 202 MET A O 1
ATOM 1553 N N . GLY A 1 203 ? 0.182 -15.054 -4.003 1.00 39.97 203 GLY A N 1
ATOM 1554 C CA . GLY A 1 203 ? 0.406 -15.442 -2.615 1.00 39.97 203 GLY A CA 1
ATOM 1555 C C . GLY A 1 203 ? 1.363 -16.634 -2.590 1.00 39.97 203 GLY A C 1
ATOM 1556 O O . GLY A 1 203 ? 1.284 -17.510 -3.454 1.00 39.97 203 GLY A O 1
ATOM 1557 N N . MET A 1 204 ? 2.314 -16.625 -1.656 1.00 41.00 204 MET A N 1
ATOM 1558 C CA . MET A 1 204 ? 3.290 -17.695 -1.429 1.00 41.00 204 MET A CA 1
ATOM 1559 C C . MET A 1 204 ? 2.666 -19.086 -1.649 1.00 41.00 204 MET A C 1
ATOM 1561 O O . MET A 1 204 ? 1.990 -19.611 -0.768 1.00 41.00 204 MET A O 1
ATOM 1565 N N . GLY A 1 205 ? 2.864 -19.686 -2.831 1.00 40.50 205 GLY A N 1
ATOM 1566 C CA . GLY A 1 205 ? 2.122 -20.906 -3.151 1.00 40.50 205 GLY A CA 1
ATOM 1567 C C . GLY A 1 205 ? 2.068 -21.342 -4.611 1.00 40.50 205 GLY A C 1
ATOM 1568 O O . GLY A 1 205 ? 1.016 -21.776 -5.056 1.00 40.50 205 GLY A O 1
ATOM 1569 N N . SER A 1 206 ? 3.160 -21.259 -5.372 1.00 33.88 206 SER A N 1
ATOM 1570 C CA . SER A 1 206 ? 3.528 -22.280 -6.375 1.00 33.88 206 SER A CA 1
ATOM 1571 C C . SER A 1 206 ? 4.726 -21.803 -7.183 1.00 33.88 206 SER A C 1
ATOM 1573 O O . SER A 1 206 ? 4.601 -21.096 -8.173 1.00 33.88 206 SER A O 1
ATOM 1575 N N . VAL A 1 207 ? 5.922 -22.254 -6.809 1.00 40.38 207 VAL A N 1
ATOM 1576 C CA . VAL A 1 207 ? 6.970 -22.386 -7.825 1.00 40.38 207 VAL A CA 1
ATOM 1577 C C . VAL A 1 207 ? 6.427 -23.417 -8.821 1.00 40.38 207 VAL A C 1
ATOM 1579 O O . VAL A 1 207 ? 6.125 -24.530 -8.375 1.00 40.38 207 VAL A O 1
ATOM 1582 N N . PRO A 1 208 ? 6.249 -23.113 -10.120 1.00 43.31 208 PRO A N 1
ATOM 1583 C CA . PRO A 1 208 ? 5.976 -24.148 -11.103 1.00 43.31 208 PRO A CA 1
ATOM 1584 C C . PRO A 1 208 ? 7.178 -25.094 -11.108 1.00 43.31 208 PRO A C 1
ATOM 1586 O O . PRO A 1 208 ? 8.220 -24.819 -11.698 1.00 43.31 208 PRO A O 1
ATOM 1589 N N . VAL A 1 209 ? 7.052 -26.198 -10.373 1.00 52.88 209 VAL A N 1
ATOM 1590 C CA . VAL A 1 209 ? 7.998 -27.305 -10.420 1.00 52.88 209 VAL A CA 1
ATOM 1591 C C . VAL A 1 209 ? 7.868 -27.894 -11.823 1.00 52.88 209 VAL A C 1
ATOM 1593 O O . VAL A 1 209 ? 6.772 -28.324 -12.186 1.00 52.88 209 VAL A O 1
ATOM 1596 N N . PRO A 1 210 ? 8.938 -27.931 -12.634 1.00 53.41 210 PRO A N 1
ATOM 1597 C CA . PRO A 1 210 ? 8.892 -28.631 -13.906 1.00 53.41 210 PRO A CA 1
ATOM 1598 C C . PRO A 1 210 ? 8.599 -30.101 -13.611 1.00 53.41 210 PRO A C 1
ATOM 1600 O O . PRO A 1 210 ? 9.439 -30.769 -13.013 1.00 53.41 210 PRO A O 1
ATOM 1603 N N . GLU A 1 211 ? 7.421 -30.613 -13.966 1.00 59.69 211 GLU A N 1
ATOM 1604 C CA . GLU A 1 211 ? 7.112 -32.032 -13.778 1.00 59.69 211 GLU A CA 1
ATOM 1605 C C . GLU A 1 211 ? 7.975 -32.874 -14.738 1.00 59.69 211 GLU A C 1
ATOM 1607 O O . GLU A 1 211 ? 7.746 -32.836 -15.950 1.00 59.69 211 GLU A O 1
ATOM 1612 N N . PRO A 1 212 ? 8.941 -33.695 -14.272 1.00 57.75 212 PRO A N 1
ATOM 1613 C CA . PRO A 1 212 ? 9.733 -34.538 -15.169 1.00 57.75 212 PRO A CA 1
ATOM 1614 C C . PRO A 1 212 ? 9.062 -35.897 -15.441 1.00 57.75 212 PRO A C 1
ATOM 1616 O O . PRO A 1 212 ? 9.695 -36.816 -15.960 1.00 57.75 212 PRO A O 1
ATOM 1619 N N . THR A 1 213 ? 7.799 -36.093 -15.064 1.00 68.50 213 THR A N 1
ATOM 1620 C CA . THR A 1 213 ? 7.183 -37.428 -14.985 1.00 68.50 213 THR A CA 1
ATOM 1621 C C . THR A 1 213 ? 6.306 -37.789 -16.179 1.00 68.50 213 THR A C 1
ATOM 1623 O O . THR A 1 213 ? 6.157 -38.978 -16.471 1.00 68.50 213 THR A O 1
ATOM 1626 N N . THR A 1 214 ? 5.794 -36.820 -16.943 1.00 69.31 214 THR A N 1
ATOM 1627 C CA . THR A 1 214 ? 4.968 -37.094 -18.134 1.00 69.31 214 THR A CA 1
ATOM 1628 C C . THR A 1 214 ? 5.777 -37.764 -19.247 1.00 69.31 214 THR A C 1
ATOM 1630 O O . THR A 1 214 ? 5.299 -38.719 -19.861 1.00 69.31 214 THR A O 1
ATOM 1633 N N . ILE A 1 215 ? 7.039 -37.362 -19.453 1.00 68.25 215 ILE A N 1
ATOM 1634 C CA . ILE A 1 215 ? 7.944 -38.023 -20.414 1.00 68.25 215 ILE A CA 1
ATOM 1635 C C . ILE A 1 215 ? 8.299 -39.441 -19.938 1.00 68.25 215 ILE A C 1
ATOM 1637 O O . ILE A 1 215 ? 8.327 -40.375 -20.741 1.00 68.25 215 ILE A O 1
ATOM 1641 N N . GLY A 1 216 ? 8.508 -39.633 -18.631 1.00 70.56 216 GLY A N 1
ATOM 1642 C CA . GLY A 1 216 ? 8.792 -40.949 -18.049 1.00 70.56 216 GLY A CA 1
ATOM 1643 C C . GLY A 1 216 ? 7.630 -41.937 -18.209 1.00 70.56 216 GLY A C 1
ATOM 1644 O O . GLY A 1 216 ? 7.834 -43.077 -18.635 1.00 70.56 216 GLY A O 1
ATOM 1645 N N . LEU A 1 217 ? 6.397 -41.498 -17.939 1.00 75.06 217 LEU A N 1
ATOM 1646 C CA . LEU A 1 217 ? 5.190 -42.314 -18.112 1.00 75.06 217 LEU A CA 1
ATOM 1647 C C . LEU A 1 217 ? 4.883 -42.598 -19.589 1.00 75.06 217 LEU A C 1
ATOM 1649 O O . LEU A 1 217 ? 4.493 -43.724 -19.917 1.00 75.06 217 LEU A O 1
ATOM 1653 N N . LEU A 1 218 ? 5.120 -41.638 -20.491 1.00 77.25 218 LEU A N 1
ATOM 1654 C CA . LEU A 1 218 ? 4.991 -41.844 -21.937 1.00 77.25 218 LEU A CA 1
ATOM 1655 C C . LEU A 1 218 ? 6.029 -42.853 -22.460 1.00 77.25 218 LEU A C 1
ATOM 1657 O O . LEU A 1 218 ? 5.700 -43.752 -23.234 1.00 77.25 218 LEU A O 1
ATOM 1661 N N . GLY A 1 219 ? 7.273 -42.774 -21.980 1.00 77.69 219 GLY A N 1
ATOM 1662 C CA . GLY A 1 219 ? 8.326 -43.734 -22.315 1.00 77.69 219 GLY A CA 1
ATOM 1663 C C . GLY A 1 219 ? 7.996 -45.160 -21.861 1.00 77.69 219 GLY A C 1
ATOM 1664 O O . GLY A 1 219 ? 8.121 -46.108 -22.640 1.00 77.69 219 GLY A O 1
ATOM 1665 N N . MET A 1 220 ? 7.509 -45.332 -20.628 1.00 78.12 220 MET A N 1
ATOM 1666 C CA . MET A 1 220 ? 7.138 -46.656 -20.108 1.00 78.12 220 MET A CA 1
ATOM 1667 C C . MET A 1 220 ? 5.920 -47.261 -20.817 1.00 78.12 220 MET A C 1
ATOM 1669 O O . MET A 1 220 ? 5.896 -48.468 -21.079 1.00 78.12 220 MET A O 1
ATOM 1673 N N . SER A 1 221 ? 4.928 -46.444 -21.177 1.00 78.06 221 SER A N 1
ATOM 1674 C CA . SER A 1 221 ? 3.751 -46.923 -21.911 1.00 78.06 221 SER A CA 1
ATOM 1675 C C . SER A 1 221 ? 4.095 -47.344 -23.345 1.00 78.06 221 SER A C 1
ATOM 1677 O O . SER A 1 221 ? 3.603 -48.378 -23.804 1.00 78.06 221 SER A O 1
ATOM 1679 N N . LEU A 1 222 ? 5.030 -46.665 -24.017 1.00 79.69 222 LEU A N 1
ATOM 1680 C CA . LEU A 1 222 ? 5.547 -47.111 -25.317 1.00 79.69 222 LEU A CA 1
ATOM 1681 C C . LEU A 1 222 ? 6.268 -48.466 -25.219 1.00 79.69 222 LEU A C 1
ATOM 1683 O O . LEU A 1 222 ? 5.984 -49.369 -26.008 1.00 79.69 222 LEU A O 1
ATOM 1687 N N . VAL A 1 223 ? 7.134 -48.666 -24.218 1.00 81.06 223 VAL A N 1
ATOM 1688 C CA . VAL A 1 223 ? 7.828 -49.954 -24.008 1.00 81.06 223 VAL A CA 1
ATOM 1689 C C . VAL A 1 223 ? 6.838 -51.096 -23.746 1.00 81.06 223 VAL A C 1
ATOM 1691 O O . VAL A 1 223 ? 7.007 -52.193 -24.285 1.00 81.06 223 VAL A O 1
ATOM 1694 N N . ALA A 1 224 ? 5.775 -50.852 -22.973 1.00 78.94 224 ALA A N 1
ATOM 1695 C CA . ALA A 1 224 ? 4.731 -51.844 -22.713 1.00 78.94 224 ALA A CA 1
ATOM 1696 C C . ALA A 1 224 ? 3.953 -52.236 -23.986 1.00 78.94 224 ALA A C 1
ATOM 1698 O O . ALA A 1 224 ? 3.659 -53.416 -24.190 1.00 78.94 224 ALA A O 1
ATOM 1699 N N . ILE A 1 225 ? 3.675 -51.277 -24.878 1.00 82.06 225 ILE A N 1
ATOM 1700 C CA . ILE A 1 225 ? 2.999 -51.529 -26.162 1.00 82.06 225 ILE A CA 1
ATOM 1701 C C . ILE A 1 225 ? 3.886 -52.356 -27.101 1.00 82.06 225 ILE A C 1
ATOM 1703 O O . ILE A 1 225 ? 3.405 -53.302 -27.728 1.00 82.06 225 ILE A O 1
ATOM 1707 N N . PHE A 1 226 ? 5.188 -52.062 -27.168 1.00 76.06 226 PHE A N 1
ATOM 1708 C CA . PHE A 1 226 ? 6.118 -52.830 -28.002 1.00 76.06 226 PHE A CA 1
ATOM 1709 C C . PHE A 1 226 ? 6.358 -54.255 -27.483 1.00 76.06 226 PHE A C 1
ATOM 1711 O O . PHE A 1 226 ? 6.576 -55.165 -28.282 1.00 76.06 226 PHE A O 1
ATOM 1718 N N . ARG A 1 227 ? 6.249 -54.492 -26.170 1.00 74.81 227 ARG A N 1
ATOM 1719 C CA . ARG A 1 227 ? 6.377 -55.835 -25.577 1.00 74.81 227 ARG A CA 1
ATOM 1720 C C . ARG A 1 227 ? 5.186 -56.754 -25.858 1.00 74.81 227 ARG A C 1
ATOM 1722 O O . ARG A 1 227 ? 5.365 -57.964 -25.868 1.00 74.81 227 ARG A O 1
ATOM 1729 N N . LYS A 1 228 ? 3.998 -56.195 -26.110 1.00 67.56 228 LYS A N 1
ATOM 1730 C CA . LYS A 1 228 ? 2.765 -56.951 -26.400 1.00 67.56 228 LYS A CA 1
ATOM 1731 C C . LYS A 1 228 ? 2.619 -57.358 -27.877 1.00 67.56 228 LYS A C 1
ATOM 1733 O O . LYS A 1 228 ? 1.628 -57.985 -28.234 1.00 67.56 228 LYS A O 1
ATOM 1738 N N . ARG A 1 229 ? 3.565 -56.951 -28.735 1.00 58.56 229 ARG A N 1
ATOM 1739 C CA . ARG A 1 229 ? 3.573 -57.190 -30.192 1.00 58.56 229 ARG A CA 1
ATOM 1740 C C . ARG A 1 229 ? 4.549 -58.293 -30.645 1.00 58.56 229 ARG A C 1
ATOM 1742 O O . ARG A 1 229 ? 4.843 -58.381 -31.834 1.00 58.56 229 ARG A O 1
ATOM 1749 N N . LYS A 1 230 ? 5.039 -59.120 -29.723 1.00 48.84 230 LYS A N 1
ATOM 1750 C CA . LYS A 1 230 ? 5.697 -60.405 -30.011 1.00 48.84 230 LYS A CA 1
ATOM 1751 C C . LYS A 1 230 ? 4.838 -61.528 -29.457 1.00 48.84 230 LYS A C 1
ATOM 1753 O O . LYS A 1 230 ? 4.840 -62.597 -30.095 1.00 48.84 230 LYS A O 1
#

Secondary structure (DSSP, 8-state):
--B-----SSSS-----TTS------S---S--B---HHHHHHHHHHHHH-BPTTSEEE-STTEEEEEEE-TTT--EEEEEEE---SS--PEEEEEEPPPTTEEEEEEEEESSSSPPPEEPBTTEEEEE--TT-EEEEEEEEEETT-SS-SSB--HHHHHHHHHTTT-B-STT-TT-TT-SSB-SHHHHHHHHHTTT-BTT--S--------HHHHHHHHHHHHHHHTT-